Protein AF-A0AAV0I0V0-F1 (afdb_monomer)

pLDDT: mean 84.17, std 15.05, range [36.53, 97.75]

Structure (mmCIF, N/CA/C/O backbone):
data_AF-A0AAV0I0V0-F1
#
_entry.id   AF-A0AAV0I0V0-F1
#
loop_
_atom_site.group_PDB
_atom_site.id
_atom_site.type_symbol
_atom_site.label_atom_id
_atom_site.label_alt_id
_atom_site.label_comp_id
_atom_site.label_asym_id
_atom_site.label_entity_id
_atom_site.label_seq_id
_atom_site.pdbx_PDB_ins_code
_atom_site.Cartn_x
_atom_site.Cartn_y
_atom_site.Cartn_z
_atom_site.occupancy
_atom_site.B_iso_or_equiv
_atom_site.auth_seq_id
_atom_site.auth_comp_id
_atom_site.auth_asym_id
_atom_site.auth_atom_id
_atom_site.pdbx_PDB_model_num
ATOM 1 N N . MET A 1 1 ? -7.393 -29.978 -49.281 1.00 42.38 1 MET A N 1
ATOM 2 C CA . MET A 1 1 ? -7.400 -28.633 -48.676 1.00 42.38 1 MET A CA 1
ATOM 3 C C . MET A 1 1 ? -8.239 -28.755 -47.420 1.00 42.38 1 MET A C 1
ATOM 5 O O . MET A 1 1 ? -9.446 -28.579 -47.471 1.00 42.38 1 MET A O 1
ATOM 9 N N . GLU A 1 2 ? -7.621 -29.257 -46.352 1.00 40.41 2 GLU A N 1
ATOM 10 C CA . GLU A 1 2 ? -8.279 -29.349 -45.049 1.00 40.41 2 GLU A CA 1
ATOM 11 C C . GLU A 1 2 ? -8.313 -27.957 -44.412 1.00 40.41 2 GLU A C 1
ATOM 13 O O . GLU A 1 2 ? -7.321 -27.227 -44.521 1.00 40.41 2 GLU A O 1
ATOM 18 N N . PRO A 1 3 ? -9.423 -27.557 -43.776 1.00 45.28 3 PRO A N 1
ATOM 19 C CA . PRO A 1 3 ? -9.450 -26.329 -43.007 1.00 45.28 3 PRO A CA 1
ATOM 20 C C . PRO A 1 3 ? -8.600 -26.514 -41.746 1.00 45.28 3 PRO A C 1
ATOM 22 O O . PRO A 1 3 ? -8.809 -27.439 -40.964 1.00 45.28 3 PRO A O 1
ATOM 25 N N . TYR A 1 4 ? -7.626 -25.622 -41.574 1.00 37.75 4 TYR A N 1
ATOM 26 C CA . TYR A 1 4 ? -6.848 -25.479 -40.350 1.00 37.75 4 TYR A CA 1
ATOM 27 C C . TYR A 1 4 ? -7.800 -25.173 -39.188 1.00 37.75 4 TYR A C 1
ATOM 29 O O . TYR A 1 4 ? -8.317 -24.064 -39.064 1.00 37.75 4 TYR A O 1
ATOM 37 N N . SER A 1 5 ? -8.034 -26.170 -38.342 1.00 49.62 5 SER A N 1
ATOM 38 C CA . SER A 1 5 ? -8.627 -25.988 -37.022 1.00 49.62 5 SER A CA 1
ATOM 39 C C . SER A 1 5 ? -7.587 -25.318 -36.127 1.00 49.62 5 SER A C 1
ATOM 41 O O . SER A 1 5 ? -6.638 -25.967 -35.683 1.00 49.62 5 SER A O 1
ATOM 43 N N . GLU A 1 6 ? -7.736 -24.017 -35.876 1.00 43.06 6 GLU A N 1
ATOM 44 C CA . GLU A 1 6 ? -7.008 -23.346 -34.799 1.00 43.06 6 GLU A CA 1
ATOM 45 C C . GLU A 1 6 ? -7.370 -24.013 -33.462 1.00 43.06 6 GLU A C 1
ATOM 47 O O . GLU A 1 6 ? -8.556 -24.108 -33.124 1.00 43.06 6 GLU A O 1
ATOM 52 N N . PRO A 1 7 ? -6.396 -24.493 -32.672 1.00 38.31 7 PRO A N 1
ATOM 53 C CA . PRO A 1 7 ? -6.701 -24.980 -31.344 1.00 38.31 7 PRO A CA 1
ATOM 54 C C . PRO A 1 7 ? -7.045 -23.789 -30.446 1.00 38.31 7 PRO A C 1
ATOM 56 O O . PRO A 1 7 ? -6.212 -22.927 -30.162 1.00 38.31 7 PRO A O 1
ATOM 59 N N . ALA A 1 8 ? -8.286 -23.784 -29.965 1.00 47.72 8 ALA A N 1
ATOM 60 C CA . ALA A 1 8 ? -8.739 -22.967 -28.854 1.00 47.72 8 ALA A CA 1
ATOM 61 C C . ALA A 1 8 ? -7.850 -23.215 -27.622 1.00 47.72 8 ALA A C 1
ATOM 63 O O . ALA A 1 8 ? -8.062 -24.162 -26.867 1.00 47.72 8 ALA A O 1
ATOM 64 N N . SER A 1 9 ? -6.867 -22.346 -27.382 1.00 40.41 9 SER A N 1
ATOM 65 C CA . SER A 1 9 ? -6.180 -22.263 -26.089 1.00 40.41 9 SER A CA 1
ATOM 66 C C . SER A 1 9 ? -6.987 -21.365 -25.153 1.00 40.41 9 SER A C 1
ATOM 68 O O . SER A 1 9 ? -6.575 -20.268 -24.776 1.00 40.41 9 SER A O 1
ATOM 70 N N . ALA A 1 10 ? -8.171 -21.854 -24.792 1.00 43.78 10 ALA A N 1
ATOM 71 C CA . ALA A 1 10 ? -8.947 -21.367 -23.669 1.00 43.78 10 ALA A CA 1
ATOM 72 C C . ALA A 1 10 ? -8.268 -21.811 -22.364 1.00 43.78 10 ALA A C 1
ATOM 74 O O . ALA A 1 10 ? -8.570 -22.860 -21.805 1.00 43.78 10 ALA A O 1
ATOM 75 N N . ALA A 1 11 ? -7.361 -20.985 -21.859 1.00 36.53 11 ALA A N 1
ATOM 76 C CA . ALA A 1 11 ? -7.247 -20.802 -20.423 1.00 36.53 11 ALA A CA 1
ATOM 77 C C . ALA A 1 11 ? -7.794 -19.405 -20.160 1.00 36.53 11 ALA A C 1
ATOM 79 O O . ALA A 1 11 ? -7.056 -18.423 -20.150 1.00 36.53 11 ALA A O 1
ATOM 80 N N . SER A 1 12 ? -9.117 -19.299 -20.033 1.00 39.97 12 SER A N 1
ATOM 81 C CA . SER A 1 12 ? -9.696 -18.148 -19.359 1.00 39.97 12 SER A CA 1
ATOM 82 C C . SER A 1 12 ? -9.035 -18.106 -17.986 1.00 39.97 12 SER A C 1
ATOM 84 O O . SER A 1 12 ? -9.319 -18.957 -17.140 1.00 39.97 12 SER A O 1
ATOM 86 N N . GLU A 1 13 ? -8.103 -17.179 -17.775 1.00 50.19 13 GLU A N 1
ATOM 87 C CA . GLU A 1 13 ? -7.764 -16.747 -16.430 1.00 50.19 13 GLU A CA 1
ATOM 88 C C . GLU A 1 13 ? -9.091 -16.278 -15.837 1.00 50.19 13 GLU A C 1
ATOM 90 O O . GLU A 1 13 ? -9.577 -15.192 -16.157 1.00 50.19 13 GLU A O 1
ATOM 95 N N . ILE A 1 14 ? -9.756 -17.156 -15.080 1.00 53.50 14 ILE A N 1
ATOM 96 C CA . ILE A 1 14 ? -10.948 -16.796 -14.323 1.00 53.50 14 ILE A CA 1
ATOM 97 C C . ILE A 1 14 ? -10.413 -15.907 -13.213 1.00 53.50 14 ILE A C 1
ATOM 99 O O . ILE A 1 14 ? -10.027 -16.354 -12.133 1.00 53.50 14 ILE A O 1
ATOM 103 N N . PHE A 1 15 ? -10.260 -14.636 -13.554 1.00 60.25 15 PHE A N 1
ATOM 104 C CA . PHE A 1 15 ? -10.063 -13.596 -12.582 1.00 60.25 15 PHE A CA 1
ATOM 105 C C . PHE A 1 15 ? -11.271 -13.640 -11.665 1.00 60.25 15 PHE A C 1
ATOM 107 O O . PHE A 1 15 ? -12.400 -13.719 -12.151 1.00 60.25 15 PHE A O 1
ATOM 114 N N . ALA A 1 16 ? -11.021 -13.619 -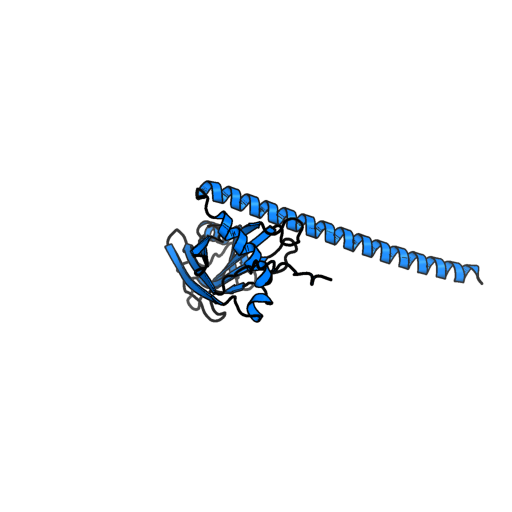10.357 1.00 71.62 16 ALA A N 1
ATOM 115 C CA . ALA A 1 16 ? -12.087 -13.439 -9.389 1.00 71.62 16 ALA A CA 1
ATOM 116 C C . ALA A 1 16 ? -12.936 -12.253 -9.868 1.00 71.62 16 ALA A C 1
ATOM 118 O O . ALA A 1 16 ? -12.362 -11.226 -10.240 1.00 71.62 16 ALA A O 1
ATOM 119 N N . GLU A 1 17 ? -14.253 -12.434 -9.979 1.00 85.62 17 GLU A N 1
ATOM 120 C CA . GLU A 1 17 ? -15.194 -11.356 -10.331 1.00 85.62 17 GLU A CA 1
ATOM 121 C C . GLU A 1 17 ? -15.471 -10.446 -9.131 1.00 85.62 17 GLU A C 1
ATOM 123 O O . GLU A 1 17 ? -15.904 -9.304 -9.291 1.00 85.62 17 GLU A O 1
ATOM 128 N N . GLU A 1 18 ? -15.118 -10.940 -7.948 1.00 91.88 18 GLU A N 1
ATOM 129 C CA . GLU A 1 18 ? -15.240 -10.272 -6.671 1.00 91.88 18 GLU A CA 1
ATOM 130 C C . GLU A 1 18 ? -14.055 -10.647 -5.772 1.00 91.88 18 GLU A C 1
ATOM 132 O O . GLU A 1 18 ? -13.580 -11.787 -5.779 1.00 91.88 18 GLU A O 1
ATOM 137 N N . LEU A 1 19 ? -13.583 -9.694 -4.976 1.00 94.44 19 LEU A N 1
ATOM 138 C CA . LEU A 1 19 ? -12.623 -9.916 -3.900 1.00 94.44 19 LEU A CA 1
ATOM 139 C C . LEU A 1 19 ? -13.170 -9.352 -2.596 1.00 94.44 19 LEU A C 1
ATOM 141 O O . LEU A 1 19 ? -13.722 -8.257 -2.578 1.00 94.44 19 LEU A O 1
ATOM 145 N N . ILE A 1 20 ? -12.927 -10.048 -1.489 1.00 96.50 20 ILE A N 1
ATOM 146 C CA . ILE A 1 20 ? -13.289 -9.565 -0.155 1.00 96.50 20 ILE A CA 1
ATOM 147 C C . ILE A 1 20 ? -12.010 -9.196 0.588 1.00 96.50 20 ILE A C 1
ATOM 149 O O . ILE A 1 20 ? -11.099 -10.016 0.717 1.00 96.50 20 ILE A O 1
ATOM 153 N N . SER A 1 21 ? -11.932 -7.969 1.091 1.00 97.25 21 SER A N 1
ATOM 154 C CA . SER A 1 21 ? -10.865 -7.527 1.990 1.00 97.25 21 SER A CA 1
ATOM 155 C C . SER A 1 21 ? -11.382 -7.508 3.419 1.00 97.25 21 SER A C 1
ATOM 157 O O . SER A 1 21 ? -12.271 -6.722 3.724 1.00 97.25 21 SER A O 1
ATOM 159 N N . ALA A 1 22 ? -10.815 -8.341 4.290 1.00 97.56 22 ALA A N 1
ATOM 160 C CA . ALA A 1 22 ? -11.079 -8.347 5.727 1.00 97.56 22 ALA A CA 1
ATOM 161 C C . ALA A 1 22 ? -9.856 -7.811 6.477 1.00 97.56 22 ALA A C 1
ATOM 163 O O . ALA A 1 22 ? -8.743 -8.328 6.311 1.00 97.56 22 ALA A O 1
ATOM 164 N N . VAL A 1 23 ? -10.054 -6.760 7.271 1.00 97.75 23 VAL A N 1
ATOM 165 C CA . VAL A 1 23 ? -8.956 -5.984 7.846 1.00 97.75 23 VAL A CA 1
ATOM 166 C C . VAL A 1 23 ? -9.187 -5.716 9.316 1.00 97.75 23 VAL A C 1
ATOM 168 O O . VAL A 1 23 ? -10.212 -5.151 9.683 1.00 97.75 23 VAL A O 1
ATOM 171 N N . ASP A 1 24 ? -8.178 -6.042 10.118 1.00 97.38 24 ASP A N 1
ATOM 172 C CA . ASP A 1 24 ? -8.126 -5.754 11.547 1.00 97.38 24 ASP A CA 1
ATOM 173 C C . ASP A 1 24 ? -6.847 -4.983 11.876 1.00 97.38 24 ASP A C 1
ATOM 175 O O . ASP A 1 24 ? -5.749 -5.357 11.444 1.00 97.38 24 ASP A O 1
ATOM 179 N N . ILE A 1 25 ? -6.978 -3.923 12.671 1.00 96.69 25 ILE A N 1
ATOM 180 C CA . ILE A 1 25 ?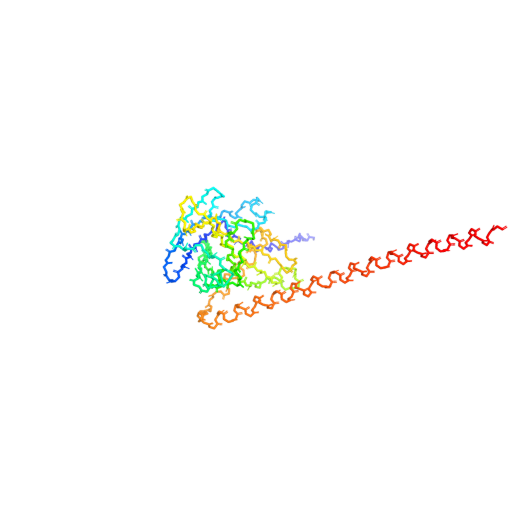 -5.867 -3.118 13.181 1.00 96.69 25 ILE A CA 1
ATOM 181 C C . ILE A 1 25 ? -5.914 -3.143 14.701 1.00 96.69 25 ILE A C 1
ATOM 183 O O . ILE A 1 25 ? -6.951 -2.874 15.311 1.00 96.69 25 ILE A O 1
ATOM 187 N N . TYR A 1 26 ? -4.765 -3.418 15.306 1.00 95.44 26 TYR A N 1
ATOM 188 C CA . TYR A 1 26 ? -4.597 -3.466 16.748 1.00 95.44 26 TYR A CA 1
ATOM 189 C C . TYR A 1 26 ? -3.534 -2.477 17.207 1.00 95.44 26 TYR A C 1
ATOM 191 O O . TYR A 1 26 ? -2.524 -2.281 16.531 1.00 95.44 26 TYR A O 1
ATOM 199 N N . HIS A 1 27 ? -3.723 -1.941 18.405 1.00 93.88 27 HIS A N 1
ATOM 200 C CA . HIS A 1 27 ? -2.742 -1.155 19.140 1.00 93.88 27 HIS A CA 1
ATOM 201 C C . HIS A 1 27 ? -2.541 -1.794 20.512 1.00 93.88 27 HIS A C 1
ATOM 203 O O . HIS A 1 27 ? -3.508 -1.991 21.244 1.00 93.88 27 HIS A O 1
ATOM 209 N N . ARG A 1 28 ? -1.303 -2.174 20.854 1.00 92.44 28 ARG A N 1
ATOM 210 C CA . ARG A 1 28 ? -0.985 -2.897 22.109 1.00 92.44 28 ARG A CA 1
ATOM 211 C C . ARG A 1 28 ? -1.824 -4.170 22.319 1.00 92.44 28 ARG A C 1
ATOM 213 O O . ARG A 1 28 ? -2.095 -4.572 23.443 1.00 92.44 28 ARG A O 1
ATOM 220 N N . GLY A 1 29 ? -2.235 -4.812 21.224 1.00 91.38 29 GLY A N 1
ATOM 221 C CA . GLY A 1 29 ? -3.090 -6.003 21.242 1.00 91.38 29 GLY A CA 1
ATOM 222 C C . GLY A 1 29 ? -4.592 -5.728 21.377 1.00 91.38 29 GLY A C 1
ATOM 223 O O . GLY A 1 29 ? -5.374 -6.664 21.245 1.00 91.38 29 GLY A O 1
ATOM 224 N N . GLU A 1 30 ? -5.015 -4.476 21.565 1.00 93.62 30 GLU A N 1
ATOM 225 C CA . GLU A 1 30 ? -6.428 -4.084 21.559 1.00 93.62 30 GLU A CA 1
ATOM 226 C C . GLU A 1 30 ? -6.882 -3.716 20.144 1.00 93.62 30 GLU A C 1
ATOM 228 O O . GLU A 1 30 ? -6.173 -3.012 19.424 1.00 93.62 30 GLU A O 1
ATOM 233 N N . LEU A 1 31 ? -8.060 -4.194 19.732 1.00 94.38 31 LEU A N 1
ATOM 234 C CA . LEU A 1 31 ? -8.633 -3.905 18.416 1.00 94.38 31 LEU A CA 1
ATOM 235 C C . LEU A 1 31 ? -9.087 -2.439 18.354 1.00 94.38 31 LEU A C 1
ATOM 237 O O . LEU A 1 31 ? -9.936 -2.026 19.141 1.00 94.38 31 LEU A O 1
ATOM 241 N N . ILE A 1 32 ? -8.547 -1.673 17.405 1.00 93.81 32 ILE A N 1
ATOM 242 C CA . ILE A 1 32 ? -8.886 -0.250 17.208 1.00 93.81 32 ILE A CA 1
ATOM 243 C C . ILE A 1 32 ? -9.684 0.006 15.926 1.00 93.81 32 ILE A C 1
ATOM 245 O O . ILE A 1 32 ? -10.329 1.042 15.804 1.00 93.81 32 ILE A O 1
ATOM 249 N N . PHE A 1 33 ? -9.625 -0.913 14.962 1.00 95.19 33 PHE A N 1
ATOM 250 C CA . PHE A 1 33 ? -10.336 -0.811 13.692 1.00 95.19 33 PHE A CA 1
ATOM 251 C C . PHE A 1 33 ? -10.559 -2.211 13.125 1.00 95.19 33 PHE A C 1
ATOM 253 O O . PHE A 1 33 ? -9.629 -3.017 13.105 1.00 95.19 33 PHE A O 1
ATOM 260 N N . SER A 1 34 ? -11.770 -2.486 12.646 1.00 95.81 34 SER A N 1
ATOM 261 C CA . SER A 1 34 ? -12.098 -3.712 11.921 1.00 95.81 34 SER A CA 1
ATOM 262 C C . SER A 1 34 ? -13.125 -3.404 10.841 1.00 95.81 34 SER A C 1
ATOM 264 O O . SER A 1 34 ? -14.129 -2.740 11.116 1.00 95.81 34 SER A O 1
ATOM 266 N N . ARG A 1 35 ? -12.872 -3.845 9.607 1.00 96.56 35 ARG A N 1
ATOM 267 C CA . ARG A 1 35 ? -13.818 -3.695 8.495 1.00 96.56 35 ARG A CA 1
ATOM 268 C C . ARG A 1 35 ? -13.635 -4.812 7.476 1.00 96.56 35 ARG A C 1
ATOM 270 O O . ARG A 1 35 ? -12.519 -5.269 7.232 1.00 96.56 35 ARG A O 1
ATOM 277 N N . ALA A 1 36 ? -14.739 -5.203 6.852 1.00 96.56 36 ALA A N 1
ATOM 278 C CA . ALA A 1 36 ? -14.741 -6.028 5.656 1.00 96.56 36 ALA A CA 1
ATOM 279 C C . ALA A 1 36 ? -15.384 -5.247 4.506 1.00 96.56 36 ALA A C 1
ATOM 281 O O . ALA A 1 36 ? -16.400 -4.582 4.716 1.00 96.56 36 ALA A O 1
ATOM 282 N N . VAL A 1 37 ? -14.781 -5.301 3.319 1.00 96.88 37 VAL A N 1
ATOM 283 C CA . VAL A 1 37 ? -15.324 -4.683 2.102 1.00 96.88 37 VAL A CA 1
ATOM 284 C C . VAL A 1 37 ? -15.261 -5.662 0.940 1.00 96.88 37 VAL A C 1
ATOM 286 O O . VAL A 1 37 ? -14.276 -6.387 0.777 1.00 96.88 37 VAL A O 1
ATOM 289 N N . GLU A 1 38 ? -16.310 -5.661 0.131 1.00 96.12 38 GLU A N 1
ATOM 290 C CA . GLU A 1 38 ? -16.381 -6.378 -1.138 1.00 96.12 38 GLU A CA 1
ATOM 291 C C . GLU A 1 38 ? -15.909 -5.441 -2.255 1.00 96.12 38 GLU A C 1
ATOM 293 O O . GLU A 1 38 ? -16.171 -4.238 -2.244 1.00 96.12 38 GLU A O 1
ATOM 298 N N . THR A 1 39 ? -15.143 -5.969 -3.200 1.00 94.69 39 THR A N 1
ATOM 299 C CA . THR A 1 39 ? -14.601 -5.226 -4.338 1.00 94.69 39 THR A CA 1
ATOM 300 C C . THR A 1 39 ? -14.957 -5.967 -5.612 1.00 94.69 39 THR A C 1
ATOM 302 O O . THR A 1 39 ? -14.475 -7.075 -5.840 1.00 94.69 39 THR A O 1
ATOM 305 N N . GLU A 1 40 ? -15.775 -5.343 -6.455 1.00 93.12 40 GLU A N 1
ATOM 306 C CA . GLU A 1 40 ? -16.119 -5.873 -7.770 1.00 93.12 40 GLU A CA 1
ATOM 307 C C . GLU A 1 40 ? -14.947 -5.683 -8.743 1.00 93.12 40 GLU A C 1
ATOM 309 O O . GLU A 1 40 ? -14.482 -4.570 -9.002 1.00 93.12 40 GLU A O 1
ATOM 314 N N . THR A 1 41 ? -14.471 -6.783 -9.314 1.00 92.00 41 THR A N 1
ATOM 315 C CA . THR A 1 41 ? -13.257 -6.834 -10.144 1.00 92.00 41 THR A CA 1
ATOM 316 C C . THR A 1 41 ? -13.546 -7.196 -11.604 1.00 92.00 41 THR A C 1
ATOM 318 O O . THR A 1 41 ? -12.652 -7.161 -12.463 1.00 92.00 41 THR A O 1
ATOM 321 N N . GLY A 1 42 ? -14.808 -7.520 -11.910 1.00 87.62 42 GLY A N 1
ATOM 322 C CA . GLY A 1 42 ? -15.300 -7.791 -13.261 1.00 87.62 42 GLY A CA 1
ATOM 323 C C . GLY A 1 42 ? -15.395 -6.550 -14.155 1.00 87.62 42 GLY A C 1
ATOM 324 O O . GLY A 1 42 ? -15.297 -6.668 -15.379 1.00 87.62 42 GLY A O 1
ATOM 325 N N . THR A 1 43 ? -15.527 -5.355 -13.571 1.00 88.75 43 THR A N 1
ATOM 326 C CA . THR A 1 43 ? -15.771 -4.124 -14.337 1.00 88.75 43 THR A CA 1
ATOM 327 C C . THR A 1 43 ? -14.553 -3.683 -15.155 1.00 88.75 43 THR A C 1
ATOM 329 O O . THR A 1 43 ? -13.396 -3.788 -14.736 1.00 88.75 43 THR A O 1
ATOM 332 N N . GLY A 1 44 ? -14.808 -3.123 -16.343 1.00 89.06 44 GLY A N 1
ATOM 333 C CA . GLY A 1 44 ? -13.756 -2.517 -17.167 1.00 89.06 44 GLY A CA 1
ATOM 334 C C . GLY A 1 44 ? -13.059 -1.347 -16.464 1.00 89.06 44 GLY A C 1
ATOM 335 O O . GLY A 1 44 ? -11.854 -1.172 -16.627 1.00 89.06 44 GLY A O 1
ATOM 336 N N . TRP A 1 45 ? -13.795 -0.598 -15.633 1.00 89.31 45 TRP A N 1
ATOM 337 C CA . TRP A 1 45 ? -13.243 0.487 -14.822 1.00 89.31 45 TRP A CA 1
ATOM 338 C C . TRP A 1 45 ? -12.173 -0.028 -13.862 1.00 89.31 45 TRP A C 1
ATOM 340 O O . TRP A 1 45 ? -11.034 0.420 -13.954 1.00 89.31 45 TRP A O 1
ATOM 350 N N . PHE A 1 46 ? -12.498 -1.034 -13.039 1.00 92.69 46 PHE A N 1
ATOM 351 C CA . PHE A 1 46 ? -11.542 -1.641 -12.111 1.00 92.69 46 PHE A CA 1
ATOM 352 C C . PHE A 1 46 ? -10.296 -2.150 -12.842 1.00 92.69 46 PHE A C 1
ATOM 354 O O . PHE A 1 46 ? -9.163 -1.885 -12.442 1.00 92.69 46 PHE A O 1
ATOM 361 N N . ARG A 1 47 ? -10.501 -2.865 -13.955 1.00 91.69 47 ARG A N 1
ATOM 362 C CA . ARG A 1 47 ? -9.414 -3.492 -14.717 1.00 91.69 47 ARG A CA 1
ATOM 363 C C . ARG A 1 47 ? -8.435 -2.485 -15.315 1.00 91.69 47 ARG A C 1
ATOM 365 O O . ARG A 1 47 ? -7.262 -2.830 -15.448 1.00 91.69 47 ARG A O 1
ATOM 372 N N . CYS A 1 48 ? -8.897 -1.282 -15.650 1.00 92.56 48 CYS A N 1
ATOM 373 C CA . CYS A 1 48 ? -8.084 -0.220 -16.244 1.00 92.56 48 CYS A CA 1
ATOM 374 C C . CYS A 1 48 ? -7.589 0.819 -15.222 1.00 92.56 48 CYS A C 1
ATOM 376 O O . CYS A 1 48 ? -6.593 1.490 -15.483 1.00 92.56 48 CYS A O 1
ATOM 378 N N . SER A 1 49 ? -8.253 0.966 -14.072 1.00 93.75 49 SER A N 1
ATOM 379 C CA . SER A 1 49 ? -7.848 1.885 -13.005 1.00 93.75 49 SER A CA 1
ATOM 380 C C . SER A 1 49 ? -6.701 1.318 -12.163 1.00 93.75 49 SER A C 1
ATOM 382 O O . SER A 1 49 ? -6.580 0.094 -12.058 1.00 93.75 49 SER A O 1
ATOM 384 N N . PRO A 1 50 ? -5.891 2.169 -11.506 1.00 95.38 50 PRO A N 1
ATOM 385 C CA . PRO A 1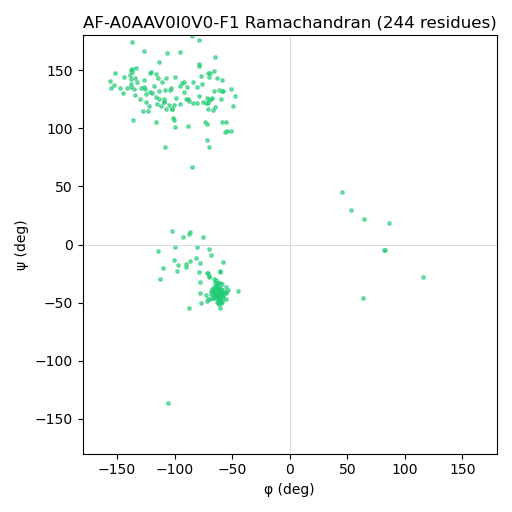 50 ? -4.968 1.727 -10.467 1.00 95.38 50 PRO A CA 1
ATOM 386 C C . PRO A 1 50 ? -5.677 0.875 -9.409 1.00 95.38 50 PRO A C 1
ATOM 388 O O . PRO A 1 50 ? -6.743 1.245 -8.922 1.00 95.38 50 PRO A O 1
ATOM 391 N N . PHE A 1 51 ? -5.081 -0.257 -9.044 1.00 95.31 51 PHE A N 1
ATOM 392 C CA . PHE A 1 51 ? -5.593 -1.117 -7.990 1.00 95.31 51 PHE A CA 1
ATOM 393 C C . PHE A 1 51 ? -5.498 -0.397 -6.649 1.00 95.31 51 PHE A C 1
ATOM 395 O O . PHE A 1 51 ? -4.402 -0.106 -6.154 1.00 95.31 51 PHE A O 1
ATOM 402 N N . ARG A 1 52 ? -6.664 -0.136 -6.064 1.00 95.25 52 ARG A N 1
ATOM 403 C CA . ARG A 1 52 ? -6.802 0.503 -4.766 1.00 95.25 52 ARG A CA 1
ATOM 404 C C . ARG A 1 52 ? -8.035 -0.038 -4.055 1.00 95.25 52 ARG A C 1
ATOM 406 O O . ARG A 1 52 ? -9.095 -0.147 -4.665 1.00 95.25 52 ARG A O 1
ATOM 413 N N . VAL A 1 53 ? -7.880 -0.367 -2.777 1.00 96.25 53 VAL A N 1
ATOM 414 C CA . VAL A 1 53 ? -8.989 -0.720 -1.884 1.00 96.25 53 VAL A CA 1
ATOM 415 C C . VAL A 1 53 ? -8.938 0.224 -0.694 1.00 96.25 53 VAL A C 1
ATOM 417 O O . VAL A 1 53 ? -7.973 0.187 0.068 1.00 96.25 53 VAL A O 1
ATOM 420 N N . ASP A 1 54 ? -9.958 1.063 -0.547 1.00 95.62 54 ASP A N 1
ATOM 421 C CA . ASP A 1 54 ? -10.125 1.976 0.583 1.00 95.62 54 ASP A CA 1
ATOM 422 C C . ASP A 1 54 ? -11.193 1.421 1.534 1.00 95.62 54 ASP A C 1
ATOM 424 O O . ASP A 1 54 ? -12.261 0.991 1.103 1.00 95.62 54 ASP A O 1
ATOM 428 N N . LEU A 1 55 ? -10.907 1.416 2.838 1.00 95.75 55 LEU A N 1
ATOM 429 C CA . LEU A 1 55 ? -11.854 0.958 3.864 1.00 95.75 55 LEU A CA 1
ATOM 430 C C . LEU A 1 55 ? -12.583 2.104 4.560 1.00 95.75 55 LEU A C 1
ATOM 432 O O . LEU A 1 55 ? -13.368 1.854 5.468 1.00 95.75 55 LEU A O 1
ATOM 436 N N . LEU A 1 56 ? -12.281 3.351 4.226 1.00 92.88 56 LEU A N 1
ATOM 437 C CA . LEU A 1 56 ? -12.920 4.533 4.790 1.00 92.88 56 LEU A CA 1
ATOM 438 C C . LEU A 1 56 ? -13.169 5.521 3.664 1.00 92.88 56 LEU A C 1
ATOM 440 O O . LEU A 1 56 ? -12.279 5.766 2.849 1.00 92.88 56 LEU A O 1
ATOM 444 N N . ASP A 1 57 ? -14.366 6.101 3.646 1.00 89.81 57 ASP A N 1
ATOM 445 C CA . ASP A 1 57 ? -14.619 7.271 2.825 1.00 89.81 57 ASP A CA 1
ATOM 446 C C . ASP A 1 57 ? -13.785 8.451 3.348 1.00 89.81 57 ASP A C 1
ATOM 448 O O . ASP A 1 57 ? -13.582 8.565 4.556 1.00 89.81 57 ASP A O 1
ATOM 452 N N . PRO A 1 58 ? -13.354 9.398 2.495 1.00 83.62 58 PRO A N 1
ATOM 453 C CA . PRO A 1 58 ? -12.527 10.533 2.925 1.00 83.62 58 PRO A CA 1
ATOM 454 C C . PRO A 1 58 ? -13.140 11.419 4.024 1.00 83.62 58 PRO A C 1
ATOM 456 O O . PRO A 1 58 ? -12.450 12.258 4.602 1.00 83.62 58 PRO A O 1
ATOM 459 N N . LYS A 1 59 ? -14.449 11.290 4.267 1.00 85.38 59 LYS A N 1
ATOM 460 C CA . LYS A 1 59 ? -15.196 12.017 5.303 1.00 85.38 59 LYS A CA 1
ATOM 461 C C . LYS A 1 59 ? -15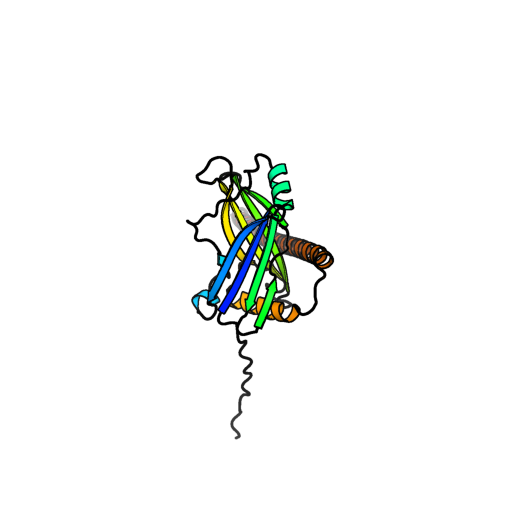.365 11.209 6.589 1.00 85.38 59 LYS A C 1
ATOM 463 O O . LYS A 1 59 ? -15.671 11.797 7.625 1.00 85.38 59 LYS A O 1
ATOM 468 N N . ASP A 1 60 ? -15.180 9.897 6.518 1.00 88.56 60 ASP A N 1
ATOM 469 C CA . ASP A 1 60 ? -15.364 8.998 7.642 1.00 88.56 60 ASP A CA 1
ATOM 470 C C . ASP A 1 60 ? -14.101 8.973 8.494 1.00 88.56 60 ASP A C 1
ATOM 472 O O . ASP A 1 60 ? -12.974 8.944 8.000 1.00 88.56 60 ASP A O 1
ATOM 476 N N . THR A 1 61 ? -14.287 8.958 9.809 1.00 89.69 61 THR A N 1
ATOM 477 C CA . THR A 1 61 ? -13.187 8.775 10.752 1.00 89.69 61 THR A CA 1
ATOM 478 C C . THR A 1 61 ? -13.633 7.854 11.877 1.00 89.69 61 THR A C 1
ATOM 480 O O . THR A 1 61 ? -14.797 7.876 12.278 1.00 89.69 61 THR A O 1
ATOM 483 N N . CYS A 1 62 ? -12.716 7.039 12.393 1.00 88.19 62 CYS A N 1
ATOM 484 C CA . CYS A 1 62 ? -12.987 6.152 13.520 1.00 88.19 62 CYS A CA 1
ATOM 485 C C . CYS A 1 62 ? -12.195 6.618 14.748 1.00 88.19 62 CYS A C 1
ATOM 487 O O . CYS A 1 62 ? -10.963 6.647 14.673 1.00 88.19 62 CYS A O 1
ATOM 489 N N . PRO A 1 63 ? -12.850 6.977 15.867 1.00 88.06 63 PRO A N 1
ATOM 490 C CA . PRO A 1 63 ? -12.151 7.383 17.081 1.00 88.06 63 PRO A CA 1
ATOM 491 C C . PRO A 1 63 ? -11.308 6.234 17.635 1.00 88.06 63 PRO A C 1
ATOM 493 O O . PRO A 1 63 ? -11.719 5.074 17.610 1.00 88.06 63 PRO A O 1
ATOM 496 N N . THR A 1 64 ? -10.133 6.555 18.173 1.00 86.25 64 THR A N 1
ATOM 497 C CA . THR A 1 64 ? -9.275 5.593 18.875 1.00 86.25 64 THR A CA 1
ATOM 498 C C . THR A 1 64 ? -8.915 6.117 20.258 1.00 86.25 64 THR A C 1
ATOM 500 O O . THR A 1 64 ? -9.075 7.297 20.545 1.00 86.25 64 THR A O 1
ATOM 503 N N . ARG A 1 65 ? -8.380 5.249 21.119 1.00 83.88 65 ARG A N 1
ATOM 504 C CA . ARG A 1 65 ? -7.816 5.642 22.423 1.00 83.88 65 ARG A CA 1
ATOM 505 C C . ARG A 1 65 ? -6.339 6.035 22.339 1.00 83.88 65 ARG A C 1
ATOM 507 O O . ARG A 1 65 ? -5.679 6.167 23.365 1.00 83.88 65 ARG A O 1
ATOM 514 N N . ILE A 1 66 ? -5.797 6.151 21.128 1.00 85.06 66 ILE A N 1
ATOM 515 C CA . ILE A 1 66 ? -4.370 6.368 20.920 1.00 85.06 66 ILE A CA 1
ATOM 516 C C . ILE A 1 66 ? -4.070 7.856 21.119 1.00 85.06 66 ILE A C 1
ATOM 518 O O . ILE A 1 66 ? -4.636 8.684 20.396 1.00 85.06 66 ILE A O 1
ATOM 522 N N . PRO A 1 67 ? -3.180 8.215 22.059 1.00 82.69 67 PRO A N 1
ATOM 523 C CA . PRO A 1 67 ? -2.785 9.598 22.252 1.00 82.69 67 PRO A CA 1
ATOM 524 C C . PRO A 1 67 ? -1.954 10.081 21.066 1.00 82.69 67 PRO A C 1
ATOM 526 O O . PRO A 1 67 ? -1.200 9.322 20.450 1.00 82.69 67 PRO A O 1
ATOM 529 N N . ARG A 1 68 ? -2.069 11.368 20.747 1.00 82.44 68 ARG A N 1
ATOM 530 C CA . ARG A 1 68 ? -1.263 11.964 19.683 1.00 82.44 68 ARG A CA 1
ATOM 531 C C . ARG A 1 68 ? 0.219 12.000 20.092 1.00 82.44 68 ARG A C 1
ATOM 533 O O . ARG A 1 68 ? 0.533 12.585 21.124 1.00 82.44 68 ARG A O 1
ATOM 540 N N . PRO A 1 69 ? 1.148 11.454 19.286 1.00 82.69 69 PRO A N 1
ATOM 541 C CA . PRO A 1 69 ? 2.564 11.526 19.612 1.00 82.69 69 PRO A CA 1
ATOM 542 C C . PRO A 1 69 ? 3.092 12.953 19.421 1.00 82.69 69 PRO A C 1
ATOM 544 O O . PRO A 1 69 ? 2.967 13.556 18.346 1.00 82.69 69 PRO A O 1
ATOM 547 N N . GLU A 1 70 ? 3.712 13.490 20.467 1.00 78.94 70 GLU A N 1
ATOM 548 C CA . GLU A 1 70 ? 4.312 14.828 20.455 1.00 78.94 70 GLU A CA 1
ATOM 549 C C . GLU A 1 70 ? 5.663 14.824 19.731 1.00 78.94 70 GLU A C 1
ATOM 551 O O . GLU A 1 70 ? 5.920 15.685 18.887 1.00 78.94 70 GLU A O 1
ATOM 556 N N . THR A 1 71 ? 6.474 13.791 19.972 1.00 82.06 71 THR A N 1
ATOM 557 C CA . THR A 1 71 ? 7.839 13.639 19.455 1.00 82.06 71 THR A CA 1
ATOM 558 C C . THR A 1 71 ? 7.939 12.590 18.342 1.00 82.06 71 THR A C 1
ATOM 560 O O . THR A 1 71 ? 7.059 11.742 18.161 1.00 82.06 71 THR A O 1
ATOM 563 N N . GLU A 1 72 ? 9.050 12.601 17.600 1.00 80.19 72 GLU A N 1
ATOM 564 C CA . GLU A 1 72 ? 9.366 11.538 16.633 1.00 80.19 72 GLU A CA 1
ATOM 565 C C . GLU A 1 72 ? 9.580 10.175 17.309 1.00 80.19 72 GLU A C 1
ATOM 567 O O . GLU A 1 72 ? 9.164 9.152 16.765 1.00 80.19 72 GLU A O 1
ATOM 572 N N . SER A 1 73 ? 10.167 10.147 18.513 1.00 83.38 73 SER A N 1
ATOM 573 C CA . SER A 1 73 ? 10.328 8.911 19.289 1.00 83.38 73 SER A CA 1
ATOM 574 C C . SER A 1 73 ? 8.976 8.287 19.639 1.00 83.38 73 SER A C 1
ATOM 576 O O . SER A 1 73 ? 8.791 7.094 19.413 1.00 83.38 73 SER A O 1
ATOM 578 N N . GLY A 1 74 ? 7.999 9.102 20.055 1.00 84.50 74 GLY A N 1
ATOM 579 C CA . GLY A 1 74 ? 6.634 8.642 20.311 1.00 84.50 74 GLY A CA 1
ATOM 580 C C . GLY A 1 74 ? 5.939 8.110 19.054 1.00 84.50 74 GLY A C 1
ATOM 581 O O . GLY A 1 74 ? 5.178 7.150 19.126 1.00 84.50 74 GLY A O 1
ATOM 582 N N . CYS A 1 75 ? 6.239 8.666 17.873 1.00 84.31 75 CYS A N 1
ATOM 583 C CA . CYS A 1 75 ? 5.740 8.114 16.607 1.00 84.31 75 CYS A CA 1
ATOM 584 C C . CYS A 1 75 ? 6.330 6.729 16.315 1.00 84.31 75 CYS A C 1
ATOM 586 O O . CYS A 1 75 ? 5.637 5.865 15.775 1.00 84.31 75 CYS A O 1
ATOM 588 N N . ARG A 1 76 ? 7.605 6.511 16.660 1.00 84.69 76 ARG A N 1
ATOM 589 C CA . ARG A 1 76 ? 8.258 5.211 16.480 1.00 84.69 76 ARG A CA 1
ATOM 590 C C . ARG A 1 76 ? 7.683 4.164 17.428 1.00 84.69 76 ARG A C 1
ATOM 592 O O . ARG A 1 76 ? 7.329 3.087 16.963 1.00 84.69 76 ARG A O 1
ATOM 599 N N . GLU A 1 77 ? 7.534 4.503 18.706 1.00 87.50 77 GLU A N 1
ATOM 600 C CA . GLU A 1 77 ? 6.919 3.635 19.721 1.00 87.50 77 GLU A CA 1
ATOM 601 C C . GLU A 1 77 ? 5.492 3.243 19.328 1.00 87.50 77 GLU A C 1
ATOM 603 O O . GLU A 1 77 ? 5.162 2.059 19.294 1.00 87.50 77 GLU A O 1
ATOM 608 N N . LEU A 1 78 ? 4.683 4.214 18.894 1.00 87.81 78 LEU A N 1
ATOM 609 C CA . LEU A 1 78 ? 3.350 3.951 18.357 1.00 87.81 78 LEU A CA 1
ATOM 610 C C . LEU A 1 78 ? 3.386 2.944 17.196 1.00 87.81 78 LEU A C 1
ATOM 612 O O . LEU A 1 78 ? 2.561 2.037 17.112 1.00 87.81 78 LEU A O 1
ATOM 616 N N . GLY A 1 79 ? 4.362 3.076 16.298 1.00 86.44 79 GLY A N 1
ATOM 617 C CA . GLY A 1 79 ? 4.576 2.124 15.213 1.00 86.44 79 GLY A CA 1
ATOM 618 C C . GLY A 1 79 ? 4.937 0.715 15.676 1.00 86.44 79 GLY A C 1
ATOM 619 O O . GLY A 1 79 ? 4.512 -0.262 15.060 1.00 86.44 79 GLY A O 1
ATOM 620 N N . GLU A 1 80 ? 5.706 0.590 16.753 1.00 87.94 80 GLU A N 1
ATOM 621 C CA . GLU A 1 80 ? 6.099 -0.701 17.326 1.00 87.94 80 GLU A CA 1
ATOM 622 C C . GLU A 1 80 ? 4.911 -1.429 17.983 1.00 87.94 80 GLU A C 1
ATOM 624 O O . GLU A 1 80 ? 4.881 -2.666 17.998 1.00 87.94 80 GLU A O 1
ATOM 629 N N . GLU A 1 81 ? 3.923 -0.667 18.456 1.00 92.75 81 GLU A N 1
ATOM 630 C CA . GLU A 1 81 ? 2.710 -1.141 19.130 1.00 92.75 81 GLU A CA 1
ATOM 631 C C . GLU A 1 81 ? 1.533 -1.417 18.182 1.00 92.75 81 GLU A C 1
ATOM 633 O O . GLU A 1 81 ? 0.584 -2.112 18.564 1.00 92.75 81 GLU A O 1
ATOM 638 N N . LEU A 1 82 ? 1.592 -0.901 16.950 1.00 94.12 82 LEU A N 1
ATOM 639 C CA . LEU A 1 82 ? 0.598 -1.157 15.914 1.00 94.12 82 LEU A CA 1
ATOM 640 C C . LEU A 1 82 ? 0.830 -2.509 15.238 1.00 94.12 82 LEU A C 1
ATOM 642 O O . LEU A 1 82 ? 1.936 -2.860 14.818 1.00 94.12 82 LEU A O 1
ATOM 646 N N . THR A 1 83 ? -0.255 -3.254 15.052 1.00 95.56 83 THR A N 1
ATOM 647 C CA . THR A 1 83 ? -0.265 -4.431 14.184 1.00 95.56 83 THR A CA 1
ATOM 648 C C . THR A 1 83 ? -1.485 -4.429 13.281 1.00 95.56 83 THR A C 1
ATOM 650 O O . THR A 1 83 ? -2.522 -3.869 13.624 1.00 95.56 83 THR A O 1
ATOM 653 N N . LEU A 1 84 ? -1.353 -5.044 12.110 1.00 95.62 84 LEU A N 1
ATOM 654 C CA . LEU A 1 84 ? -2.406 -5.093 11.106 1.00 95.62 84 LEU A CA 1
ATOM 655 C C . LEU A 1 84 ? -2.478 -6.489 10.493 1.00 95.62 84 LEU A C 1
ATOM 657 O O . LEU A 1 84 ? -1.448 -7.129 10.276 1.00 95.62 84 LEU A O 1
ATOM 661 N N . SER A 1 85 ? -3.691 -6.951 10.212 1.00 94.94 85 SER A N 1
ATOM 662 C CA . SER A 1 85 ? -3.959 -8.116 9.377 1.00 94.94 85 SER A CA 1
ATOM 663 C C . SER A 1 85 ? -4.851 -7.684 8.224 1.00 94.94 85 SER A C 1
ATOM 665 O O . SER A 1 85 ? -5.958 -7.223 8.466 1.00 94.94 85 SER A O 1
ATOM 667 N N . TRP A 1 86 ? -4.380 -7.832 6.985 1.00 96.81 86 TRP A N 1
ATOM 668 C CA . TRP A 1 86 ? -5.196 -7.630 5.786 1.00 96.81 86 TRP A CA 1
ATOM 669 C C . TRP A 1 86 ? -5.307 -8.954 5.057 1.00 96.81 86 TRP A C 1
ATOM 671 O O . TRP A 1 86 ? -4.346 -9.402 4.430 1.00 96.81 86 TRP A O 1
ATOM 681 N N . VAL A 1 87 ? -6.463 -9.596 5.149 1.00 95.50 87 VAL A N 1
ATOM 682 C CA . VAL A 1 87 ? -6.733 -10.852 4.457 1.00 95.50 87 VAL A CA 1
ATOM 683 C C . VAL A 1 87 ? -7.582 -10.548 3.239 1.00 95.50 87 VAL A C 1
ATOM 685 O O . VAL A 1 87 ? -8.707 -10.073 3.353 1.00 95.50 87 VAL A O 1
ATOM 688 N N . LEU A 1 88 ? -7.022 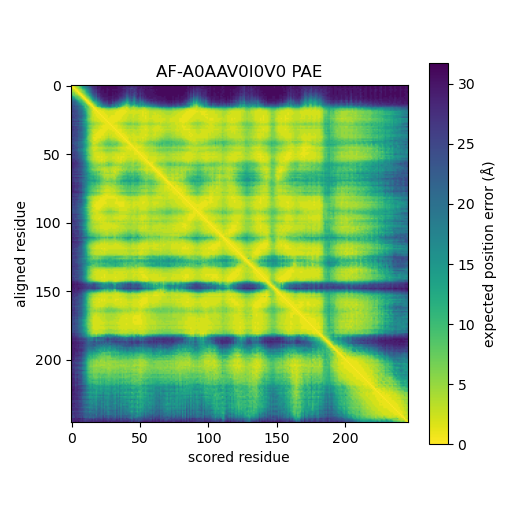-10.830 2.070 1.00 95.50 88 LEU A N 1
ATOM 689 C CA . LEU A 1 88 ? -7.755 -10.801 0.820 1.00 95.50 88 LEU A CA 1
ATOM 690 C C . LEU A 1 88 ? -8.301 -12.202 0.545 1.00 95.50 88 LEU A C 1
ATOM 692 O O . LEU A 1 88 ? -7.555 -13.182 0.623 1.00 95.50 88 LEU A O 1
ATOM 696 N N . VAL A 1 89 ? -9.583 -12.297 0.220 1.00 94.44 89 VAL A N 1
ATOM 697 C CA . VAL A 1 89 ? -10.295 -13.545 -0.050 1.00 94.44 89 VAL A CA 1
ATOM 698 C C . VAL A 1 89 ? -10.830 -13.510 -1.474 1.00 94.44 89 VAL A C 1
ATOM 700 O O . VAL A 1 89 ? -11.470 -12.547 -1.886 1.00 94.44 89 VAL A O 1
ATOM 703 N N . ASP A 1 90 ? -10.563 -14.580 -2.211 1.00 93.12 90 ASP A N 1
ATOM 704 C CA . ASP A 1 90 ? -11.195 -14.893 -3.487 1.00 93.12 90 ASP A CA 1
ATOM 705 C C . ASP A 1 90 ? -12.292 -15.937 -3.205 1.00 93.12 90 ASP A C 1
ATOM 707 O O . ASP A 1 90 ? -11.970 -17.116 -2.980 1.00 93.12 90 ASP A O 1
ATOM 711 N N . PRO A 1 91 ? -13.571 -15.515 -3.133 1.00 91.38 91 PRO A N 1
ATOM 712 C CA . PRO A 1 91 ? -14.675 -16.398 -2.773 1.00 91.38 91 PRO A CA 1
ATOM 713 C C . PRO A 1 91 ? -14.909 -17.479 -3.835 1.00 91.38 91 PRO A C 1
ATOM 715 O O . PRO A 1 91 ? -15.118 -18.644 -3.484 1.00 91.38 91 PRO A O 1
ATOM 718 N N . ALA A 1 92 ? -14.789 -17.133 -5.121 1.00 88.94 92 ALA A N 1
ATOM 719 C CA . ALA A 1 92 ? -14.949 -18.070 -6.231 1.00 88.94 92 ALA A CA 1
ATOM 720 C C . ALA A 1 92 ? -13.862 -19.156 -6.207 1.00 88.94 92 ALA A C 1
ATOM 722 O O . ALA A 1 92 ? -14.149 -20.350 -6.326 1.00 88.94 92 ALA A O 1
ATOM 723 N N . GLY A 1 93 ? -12.613 -18.749 -5.973 1.00 86.12 93 GLY A N 1
ATOM 724 C CA . GLY A 1 93 ? -11.460 -19.638 -5.853 1.00 86.12 93 GLY A CA 1
ATOM 725 C C . GLY A 1 93 ? -11.300 -20.318 -4.487 1.00 86.12 93 GLY A C 1
ATOM 726 O O . GLY A 1 93 ? -10.356 -21.094 -4.323 1.00 86.12 93 GLY A O 1
ATOM 727 N N . ARG A 1 94 ? -12.171 -20.023 -3.506 1.00 88.88 94 ARG A N 1
ATOM 728 C CA . ARG A 1 94 ? -12.122 -20.506 -2.107 1.00 88.88 94 ARG A CA 1
ATOM 729 C C . ARG A 1 94 ? -10.729 -20.422 -1.483 1.00 88.88 94 ARG A C 1
ATOM 731 O O . ARG A 1 94 ? -10.237 -21.368 -0.863 1.00 88.88 94 ARG A O 1
ATOM 738 N N . ARG A 1 95 ? -10.063 -19.290 -1.682 1.00 89.62 95 ARG A N 1
ATOM 739 C CA . ARG A 1 95 ? -8.663 -19.090 -1.300 1.00 89.62 95 ARG A CA 1
ATOM 740 C C . ARG A 1 95 ? -8.477 -17.717 -0.677 1.00 89.62 95 ARG A C 1
ATOM 742 O O . ARG A 1 95 ? -9.194 -16.778 -0.996 1.00 89.62 95 ARG A O 1
ATOM 749 N N . ALA A 1 96 ? -7.514 -17.619 0.229 1.00 91.06 96 ALA A N 1
ATOM 750 C CA . ALA A 1 96 ? -7.225 -16.399 0.964 1.00 91.06 96 ALA A CA 1
ATOM 751 C C . ALA A 1 96 ? -5.714 -16.173 1.042 1.00 91.06 96 ALA A C 1
ATOM 753 O O . ALA A 1 96 ? -4.934 -17.129 1.079 1.00 91.06 96 ALA A O 1
ATOM 754 N N . VAL A 1 97 ? -5.301 -14.911 1.076 1.00 90.56 97 VAL A N 1
ATOM 755 C CA . VAL A 1 97 ? -3.904 -14.512 1.248 1.00 90.56 97 VAL A CA 1
ATOM 756 C C . VAL A 1 97 ? -3.829 -13.329 2.202 1.00 90.56 97 VAL A C 1
ATOM 758 O O . VAL A 1 97 ? -4.638 -12.408 2.133 1.00 90.56 97 VAL A O 1
ATOM 761 N N . ASN A 1 98 ? -2.855 -13.351 3.109 1.00 91.75 98 ASN A N 1
ATOM 762 C CA . ASN A 1 98 ? -2.571 -12.200 3.954 1.00 91.75 98 ASN A CA 1
ATOM 763 C C . ASN A 1 98 ? -1.580 -11.276 3.230 1.00 91.75 98 ASN A C 1
ATOM 765 O O . ASN A 1 98 ? -0.494 -11.715 2.849 1.00 91.75 98 ASN A O 1
ATOM 769 N N . LEU A 1 99 ? -1.963 -10.013 3.043 1.00 91.81 99 LEU A N 1
ATOM 770 C CA . LEU A 1 99 ? -1.186 -8.981 2.352 1.00 91.81 99 LEU A CA 1
ATOM 771 C C . LEU A 1 99 ? -0.495 -8.000 3.312 1.00 91.81 99 LEU A C 1
ATOM 773 O O . LEU A 1 99 ? 0.016 -6.967 2.891 1.00 91.81 99 LEU A O 1
ATOM 777 N N . SER A 1 100 ? -0.468 -8.308 4.607 1.00 89.50 100 SER A N 1
ATOM 778 C CA . SER A 1 100 ? 0.137 -7.457 5.631 1.00 89.50 100 SER A CA 1
ATOM 779 C C . SER A 1 100 ? 1.452 -8.030 6.160 1.00 89.50 100 SER A C 1
ATOM 781 O O . SER A 1 100 ? 1.600 -9.233 6.372 1.00 89.50 100 SER A O 1
ATOM 783 N N . SER A 1 101 ? 2.407 -7.146 6.453 1.00 88.44 101 SER A N 1
ATOM 784 C CA . SER A 1 101 ? 3.664 -7.479 7.144 1.00 88.44 101 SER A CA 1
ATOM 785 C C . SER A 1 101 ? 3.490 -7.722 8.646 1.00 88.44 101 SER A C 1
ATOM 787 O O . SER A 1 101 ? 4.477 -7.860 9.370 1.00 88.44 101 SER A O 1
ATOM 789 N N . HIS A 1 102 ? 2.250 -7.741 9.139 1.00 90.25 102 HIS A N 1
ATOM 790 C CA . HIS A 1 102 ? 1.862 -7.741 10.547 1.00 90.25 102 HIS A CA 1
ATOM 791 C C . HIS A 1 102 ? 2.262 -6.487 11.343 1.00 90.25 102 HIS A C 1
ATOM 793 O O . HIS A 1 102 ? 1.419 -5.952 12.052 1.00 90.25 102 HIS A O 1
ATOM 799 N N . ARG A 1 103 ? 3.500 -5.985 11.226 1.00 91.31 103 ARG A N 1
ATOM 800 C CA . ARG A 1 103 ? 3.942 -4.693 11.788 1.00 91.31 103 ARG A CA 1
ATOM 801 C C . ARG A 1 103 ? 4.292 -3.677 10.701 1.00 91.31 103 ARG A C 1
ATOM 803 O O . ARG A 1 103 ? 4.609 -4.098 9.582 1.00 91.31 103 ARG A O 1
ATOM 810 N N . PRO A 1 104 ? 4.258 -2.369 11.014 1.00 92.50 104 PRO A N 1
ATOM 811 C CA . PRO A 1 104 ? 4.652 -1.340 10.071 1.00 92.50 104 PRO A CA 1
ATOM 812 C C . PRO A 1 104 ? 6.102 -1.521 9.617 1.00 92.50 104 PRO A C 1
ATOM 814 O O . PRO A 1 104 ? 6.980 -1.854 10.411 1.00 92.50 104 PRO A O 1
ATOM 817 N N . VAL A 1 105 ? 6.349 -1.259 8.338 1.00 91.25 105 VAL A N 1
ATOM 818 C CA . VAL A 1 105 ? 7.691 -1.147 7.748 1.00 91.25 105 VAL A CA 1
ATOM 819 C C . VAL A 1 105 ? 8.216 0.289 7.796 1.00 91.25 105 VAL A C 1
ATOM 821 O O . VAL A 1 105 ? 9.415 0.519 7.678 1.00 91.25 105 VAL A O 1
ATOM 824 N N . SER A 1 106 ? 7.327 1.271 7.961 1.00 90.06 106 SER A N 1
ATOM 825 C CA . SER A 1 106 ? 7.696 2.666 8.205 1.00 90.06 106 SER A CA 1
ATOM 826 C C . SER A 1 106 ? 6.567 3.395 8.917 1.00 90.06 106 SER A C 1
ATOM 828 O O . SER A 1 106 ? 5.410 3.226 8.530 1.00 90.06 106 SER A O 1
ATOM 830 N N . VAL A 1 107 ? 6.902 4.262 9.869 1.00 91.88 107 VAL A N 1
ATOM 831 C CA . VAL A 1 107 ? 5.954 5.198 10.481 1.00 91.88 107 VAL A CA 1
ATOM 832 C C . VAL A 1 107 ? 6.501 6.608 10.343 1.00 91.88 107 VAL A C 1
ATOM 834 O O . VAL A 1 107 ? 7.673 6.849 10.623 1.00 91.88 107 VAL A O 1
ATOM 837 N N . GLN A 1 108 ? 5.677 7.519 9.835 1.00 90.19 108 GLN A N 1
ATOM 838 C CA . GLN A 1 108 ? 6.067 8.897 9.551 1.00 90.19 108 GLN A CA 1
ATOM 839 C C . GLN A 1 108 ? 4.985 9.849 10.043 1.00 90.19 108 GLN A C 1
ATOM 841 O O . GLN A 1 108 ? 3.808 9.637 9.765 1.00 90.19 108 GLN A O 1
ATOM 846 N N . LYS A 1 109 ? 5.386 10.914 10.737 1.00 88.81 109 LYS A N 1
ATOM 847 C CA . LYS A 1 109 ? 4.495 12.024 11.073 1.00 88.81 109 LYS A CA 1
ATOM 848 C C . LYS A 1 109 ? 4.529 13.038 9.938 1.00 88.81 109 LYS A C 1
ATOM 850 O O . LYS A 1 109 ? 5.598 13.503 9.546 1.00 88.81 109 LYS A O 1
ATOM 855 N N . HIS A 1 110 ? 3.369 13.368 9.393 1.00 86.31 110 HIS A N 1
ATOM 856 C CA . HIS A 1 110 ? 3.236 14.420 8.405 1.00 86.31 110 HIS A CA 1
ATOM 857 C C . HIS A 1 110 ? 3.503 15.773 9.074 1.00 86.31 110 HIS A C 1
ATOM 859 O O . HIS A 1 110 ? 2.878 16.107 10.074 1.00 86.31 110 HIS A O 1
ATOM 865 N N . TRP A 1 111 ? 4.441 16.553 8.541 1.00 79.88 111 TRP A N 1
ATOM 866 C CA . TRP A 1 111 ? 4.944 17.763 9.204 1.00 79.88 111 TRP A CA 1
ATOM 867 C C . TRP A 1 111 ? 3.884 18.864 9.365 1.00 79.88 111 TRP A C 1
ATOM 869 O O . TRP A 1 111 ? 3.913 19.582 10.359 1.00 79.88 111 TRP A O 1
ATOM 879 N N . LEU A 1 112 ? 2.944 18.986 8.417 1.00 79.00 112 LEU A N 1
ATOM 880 C CA . LEU A 1 112 ? 1.939 20.055 8.417 1.00 79.00 112 LEU A CA 1
ATOM 881 C C . LEU A 1 112 ? 0.688 19.684 9.221 1.00 79.00 112 LEU A C 1
ATOM 883 O O . LEU A 1 112 ? 0.284 20.414 10.119 1.00 79.00 112 LEU A O 1
ATOM 887 N N . SER A 1 113 ? 0.059 18.552 8.896 1.00 80.94 113 SER A N 1
ATOM 888 C CA . SER A 1 113 ? -1.164 18.112 9.587 1.00 80.94 113 SER A CA 1
ATOM 889 C C . SER A 1 113 ? -0.865 17.470 10.940 1.00 80.94 113 SER A C 1
ATOM 891 O O . SER A 1 113 ? -1.719 17.443 11.826 1.00 80.94 113 SER A O 1
ATOM 893 N N . GLY A 1 114 ? 0.357 16.958 11.116 1.00 82.12 114 GLY A N 1
ATOM 894 C CA . GLY A 1 114 ? 0.756 16.148 12.257 1.00 82.12 114 GLY A CA 1
ATOM 895 C C . GLY A 1 114 ? 0.019 14.811 12.329 1.00 82.12 114 GLY A C 1
ATOM 896 O O . GLY A 1 114 ? -0.083 14.275 13.434 1.00 82.12 114 GLY A O 1
ATOM 897 N N . ASP A 1 115 ? -0.518 14.327 11.205 1.00 88.94 115 ASP A N 1
ATOM 898 C CA . ASP A 1 115 ? -1.060 12.974 11.070 1.00 88.94 115 ASP A CA 1
ATOM 899 C C . ASP A 1 115 ? 0.079 11.957 11.071 1.00 88.94 115 ASP A C 1
ATOM 901 O O . ASP A 1 115 ? 1.181 12.226 10.595 1.00 88.94 115 ASP A O 1
ATOM 905 N N . VAL A 1 116 ? -0.182 10.772 11.598 1.00 91.06 116 VAL A N 1
ATOM 906 C CA . VAL A 1 116 ? 0.749 9.651 11.617 1.00 91.06 116 VAL A CA 1
ATOM 907 C C . VAL A 1 116 ? 0.371 8.682 10.507 1.00 91.06 116 VAL A C 1
ATOM 909 O O . VAL A 1 116 ? -0.725 8.131 10.498 1.00 91.06 116 VAL A O 1
ATOM 912 N N . HIS A 1 117 ? 1.298 8.446 9.584 1.00 93.56 117 HIS A N 1
ATOM 913 C CA . HIS A 1 117 ? 1.174 7.462 8.516 1.00 93.56 117 HIS A CA 1
ATOM 914 C C . HIS A 1 117 ? 1.976 6.216 8.882 1.00 93.56 117 HIS A C 1
ATOM 916 O O . HIS A 1 117 ? 3.211 6.232 8.853 1.00 93.56 117 HIS A O 1
ATOM 922 N N . ALA A 1 118 ? 1.283 5.126 9.194 1.00 94.62 118 ALA A N 1
ATOM 923 C CA . ALA A 1 118 ? 1.881 3.809 9.347 1.00 94.62 118 ALA A CA 1
ATOM 924 C C . ALA A 1 118 ? 1.745 3.034 8.032 1.00 94.62 118 ALA A C 1
ATOM 926 O O . ALA A 1 118 ? 0.641 2.808 7.538 1.00 94.62 118 ALA A O 1
ATOM 927 N N . ARG A 1 119 ? 2.876 2.624 7.451 1.00 94.69 119 ARG A N 1
ATOM 928 C CA . ARG A 1 119 ? 2.902 1.794 6.243 1.00 94.69 119 ARG A CA 1
ATOM 929 C C . ARG A 1 119 ? 3.215 0.357 6.595 1.00 94.69 119 ARG A C 1
ATOM 931 O O . ARG A 1 119 ? 4.187 0.099 7.299 1.00 94.69 119 ARG A O 1
ATOM 938 N N . PHE A 1 120 ? 2.460 -0.564 6.023 1.00 94.75 120 PHE A N 1
ATOM 939 C CA . PHE A 1 120 ? 2.718 -2.000 6.043 1.00 94.75 120 PHE A CA 1
ATOM 940 C C . PHE A 1 120 ? 2.967 -2.442 4.606 1.00 94.75 120 PHE A C 1
ATOM 942 O O . PHE A 1 120 ? 2.399 -1.864 3.679 1.00 94.75 120 PHE A O 1
ATOM 949 N N . ALA A 1 121 ? 3.832 -3.428 4.395 1.00 92.62 121 ALA A N 1
ATOM 950 C CA . ALA A 1 121 ? 4.127 -3.854 3.035 1.00 92.62 121 ALA A CA 1
ATOM 951 C C . ALA A 1 121 ? 4.564 -5.309 2.952 1.00 92.62 121 ALA A C 1
ATOM 953 O O . ALA A 1 121 ? 5.413 -5.755 3.720 1.00 92.62 121 ALA A O 1
ATOM 954 N N . VAL A 1 122 ? 4.045 -6.022 1.957 1.00 91.69 122 VAL A N 1
ATOM 955 C CA . VAL A 1 122 ? 4.581 -7.321 1.538 1.00 91.69 122 VAL A CA 1
ATOM 956 C C . VAL A 1 122 ? 5.013 -7.253 0.083 1.00 91.69 122 VAL A C 1
ATOM 958 O O . VAL A 1 122 ? 4.427 -6.526 -0.718 1.00 91.69 122 VAL A O 1
ATOM 961 N N . VAL A 1 123 ? 6.045 -8.017 -0.263 1.00 90.88 123 VAL A N 1
ATOM 962 C CA . VAL A 1 123 ? 6.530 -8.119 -1.641 1.00 90.88 123 VAL A CA 1
ATOM 963 C C . VAL A 1 123 ? 6.091 -9.456 -2.216 1.00 90.88 123 VAL A C 1
ATOM 965 O O . VAL A 1 123 ? 6.441 -10.519 -1.693 1.00 90.88 123 VAL A O 1
ATOM 968 N N . LEU A 1 124 ? 5.316 -9.389 -3.292 1.00 90.38 124 LEU A N 1
ATOM 969 C CA . LEU A 1 124 ? 4.857 -10.531 -4.064 1.00 90.38 124 LEU A CA 1
ATOM 970 C C . LEU A 1 124 ? 5.729 -10.700 -5.307 1.00 90.38 124 LEU A C 1
ATOM 972 O O . LEU A 1 124 ? 6.164 -9.725 -5.922 1.00 90.38 124 LEU A O 1
ATOM 976 N N . ALA A 1 125 ? 5.958 -11.954 -5.684 1.00 86.00 125 ALA A N 1
ATOM 977 C CA . ALA A 1 125 ? 6.574 -12.278 -6.961 1.00 86.00 125 ALA A CA 1
ATOM 978 C C . ALA A 1 125 ? 5.521 -12.167 -8.069 1.00 86.00 125 ALA A C 1
ATOM 980 O O . ALA A 1 125 ? 4.446 -12.766 -7.969 1.00 86.00 125 ALA A O 1
ATOM 981 N N . GLY A 1 126 ? 5.830 -11.412 -9.118 1.00 82.25 126 GLY A N 1
ATOM 982 C CA . GLY A 1 126 ? 5.032 -11.386 -10.336 1.00 82.25 126 GLY A CA 1
ATOM 983 C C . GLY A 1 126 ? 5.722 -12.137 -11.465 1.00 82.25 126 GLY A C 1
ATOM 984 O O . GLY A 1 126 ? 6.205 -13.255 -11.280 1.00 82.25 126 GLY A O 1
ATOM 985 N N . GLU A 1 127 ? 5.716 -11.554 -12.658 1.00 78.38 127 GLU A N 1
ATOM 986 C CA . GLU A 1 127 ? 6.213 -12.211 -13.864 1.00 78.38 127 GLU A CA 1
ATOM 987 C C . GLU A 1 127 ? 7.704 -11.935 -14.081 1.00 78.38 127 GLU A C 1
ATOM 989 O O . GLU A 1 127 ? 8.141 -10.784 -14.120 1.00 78.38 127 GLU A O 1
ATOM 994 N N . LYS A 1 128 ? 8.504 -13.000 -14.212 1.00 78.62 128 LYS A N 1
ATOM 995 C CA . LYS A 1 128 ? 9.958 -12.879 -14.387 1.00 78.62 128 LYS A CA 1
ATOM 996 C C . LYS A 1 128 ? 10.292 -12.112 -15.666 1.00 78.62 128 LYS A C 1
ATOM 998 O O . LYS A 1 128 ? 9.770 -12.432 -16.728 1.00 78.62 128 LYS A O 1
ATOM 1003 N N . GLY A 1 129 ? 11.207 -11.149 -15.568 1.00 71.94 129 GLY A N 1
ATOM 1004 C CA . GLY A 1 129 ? 11.648 -10.336 -16.706 1.00 71.94 129 GLY A CA 1
ATOM 1005 C C . GLY A 1 129 ? 10.731 -9.157 -17.054 1.00 71.94 129 GLY A C 1
ATOM 1006 O O . GLY A 1 129 ? 11.100 -8.348 -17.903 1.00 71.94 129 GLY A O 1
ATOM 1007 N N . ALA A 1 130 ? 9.584 -9.010 -16.385 1.00 77.81 130 ALA A N 1
ATOM 1008 C CA . ALA A 1 130 ? 8.696 -7.861 -16.537 1.00 77.81 130 ALA A CA 1
ATOM 1009 C C . ALA A 1 130 ? 8.960 -6.784 -15.466 1.00 77.81 130 ALA A C 1
ATOM 1011 O O . ALA A 1 130 ? 9.574 -7.032 -14.428 1.00 77.81 130 ALA A O 1
ATOM 1012 N N . ALA A 1 131 ? 8.435 -5.568 -15.664 1.00 73.94 131 ALA A N 1
ATOM 1013 C CA . ALA A 1 131 ? 8.452 -4.528 -14.624 1.00 73.94 131 ALA A CA 1
ATOM 1014 C C . ALA A 1 131 ? 7.686 -4.951 -13.348 1.00 73.94 131 ALA A C 1
ATOM 1016 O O . ALA A 1 131 ? 7.968 -4.447 -12.260 1.00 73.94 131 ALA A O 1
ATOM 1017 N N . SER A 1 132 ? 6.762 -5.908 -13.489 1.00 77.75 132 SER A N 1
ATOM 1018 C CA . SER A 1 132 ? 5.986 -6.552 -12.427 1.00 77.75 132 SER A CA 1
ATOM 1019 C C . SER A 1 132 ? 6.682 -7.760 -11.786 1.00 77.75 132 SER A C 1
ATOM 1021 O O . SER A 1 132 ? 6.039 -8.476 -11.027 1.00 77.75 132 SER A O 1
ATOM 1023 N N . GLU A 1 133 ? 7.969 -8.018 -12.048 1.00 84.50 133 GLU A N 1
ATOM 1024 C CA . GLU A 1 133 ? 8.691 -9.165 -11.463 1.00 84.50 133 GLU A CA 1
ATOM 1025 C C . GLU A 1 133 ? 8.623 -9.188 -9.931 1.00 84.50 133 GLU A C 1
ATOM 1027 O O . GLU A 1 133 ? 8.501 -10.247 -9.312 1.00 84.50 133 GLU A O 1
ATOM 1032 N N . SER A 1 134 ? 8.663 -8.012 -9.314 1.00 86.56 134 SER A N 1
ATOM 1033 C CA . SER A 1 134 ? 8.395 -7.835 -7.894 1.00 86.56 134 SER A CA 1
ATOM 1034 C C . SER A 1 134 ? 7.379 -6.725 -7.718 1.00 86.56 134 SER A C 1
ATOM 1036 O O . SER A 1 134 ? 7.488 -5.664 -8.337 1.00 86.56 134 SER A O 1
ATOM 1038 N N . VAL A 1 135 ? 6.395 -6.980 -6.866 1.00 91.44 135 VAL A N 1
ATOM 1039 C CA . VAL A 1 135 ? 5.283 -6.067 -6.630 1.00 91.44 135 VAL A CA 1
ATOM 1040 C C . VAL A 1 135 ? 5.119 -5.869 -5.142 1.00 91.44 135 VAL A C 1
ATOM 1042 O O . VAL A 1 135 ? 4.957 -6.828 -4.389 1.00 91.44 135 VAL A O 1
ATOM 1045 N N . GLN A 1 136 ? 5.147 -4.616 -4.721 1.00 94.25 136 GLN A N 1
ATOM 1046 C CA . GLN A 1 136 ? 4.840 -4.239 -3.358 1.00 94.25 136 GLN A CA 1
ATOM 1047 C C . GLN A 1 136 ? 3.325 -4.102 -3.208 1.00 94.25 136 GLN A C 1
ATOM 1049 O O . GLN A 1 136 ? 2.704 -3.284 -3.880 1.00 94.25 136 GLN A O 1
ATOM 1054 N N . CYS A 1 137 ? 2.740 -4.865 -2.290 1.00 95.12 137 CYS A N 1
ATOM 1055 C CA . CYS A 1 137 ? 1.415 -4.583 -1.744 1.00 95.12 137 CYS A CA 1
ATOM 1056 C C . CYS A 1 137 ? 1.612 -3.663 -0.543 1.00 95.12 137 CYS A C 1
ATOM 1058 O O . CYS A 1 137 ? 2.080 -4.113 0.502 1.00 95.12 137 CYS A O 1
ATOM 1060 N N . GLY A 1 138 ? 1.350 -2.372 -0.725 1.00 95.75 138 GLY A N 1
ATOM 1061 C CA . GLY A 1 138 ? 1.494 -1.350 0.303 1.00 95.75 138 GLY A CA 1
ATOM 1062 C C . GLY A 1 138 ? 0.152 -1.032 0.942 1.00 95.75 138 GLY A C 1
ATOM 1063 O O . GLY A 1 138 ? -0.795 -0.687 0.244 1.00 95.75 138 GLY A O 1
ATOM 1064 N N . ILE A 1 139 ? 0.090 -1.117 2.265 1.00 97.06 139 ILE A N 1
ATOM 1065 C CA . ILE A 1 139 ? -1.055 -0.687 3.064 1.00 97.06 139 ILE A CA 1
ATOM 1066 C C . ILE A 1 139 ? -0.658 0.586 3.801 1.00 97.06 139 ILE A C 1
ATOM 1068 O O . ILE A 1 139 ? 0.415 0.639 4.410 1.00 97.06 139 ILE A O 1
ATOM 1072 N N . VAL A 1 140 ? -1.516 1.598 3.759 1.00 96.31 140 VAL A N 1
ATOM 1073 C CA . VAL A 1 140 ? -1.339 2.858 4.480 1.00 96.31 140 VAL A CA 1
ATOM 1074 C C . VAL A 1 140 ? -2.463 3.000 5.493 1.00 96.31 140 VAL A C 1
ATOM 1076 O O . VAL A 1 140 ? -3.634 2.883 5.145 1.00 96.31 140 VAL A O 1
ATOM 1079 N N . VAL A 1 141 ? -2.087 3.243 6.746 1.00 95.62 141 VAL A N 1
ATOM 1080 C CA . VAL A 1 141 ? -2.995 3.616 7.830 1.00 95.62 141 VAL A CA 1
ATOM 1081 C C . VAL A 1 141 ? 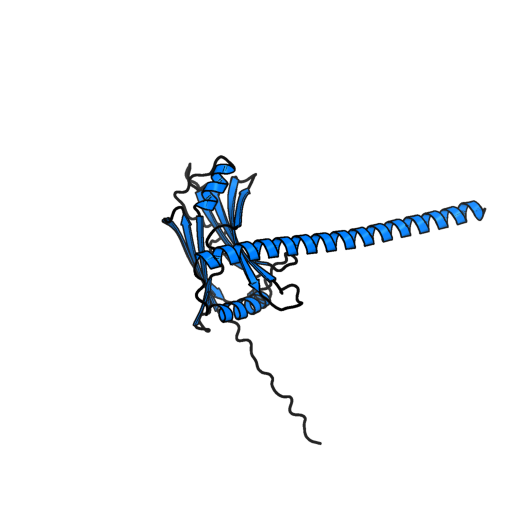-2.645 5.031 8.264 1.00 95.62 141 VAL A C 1
ATOM 1083 O O . VAL A 1 141 ? -1.515 5.285 8.691 1.00 95.62 141 VAL A O 1
ATOM 1086 N N . THR A 1 142 ? -3.609 5.936 8.165 1.00 94.06 142 THR A N 1
ATOM 1087 C CA . THR A 1 142 ? -3.465 7.335 8.571 1.00 94.06 142 THR A CA 1
ATOM 1088 C C . THR A 1 142 ? -4.249 7.569 9.852 1.00 94.06 142 THR A C 1
ATOM 1090 O O . THR A 1 142 ? -5.477 7.462 9.864 1.00 94.06 142 THR A O 1
ATOM 1093 N N . CYS A 1 143 ? -3.539 7.913 10.924 1.00 91.62 143 CYS A N 1
ATOM 1094 C CA . CYS A 1 143 ? -4.109 8.301 12.210 1.00 91.62 143 CYS A CA 1
ATOM 1095 C C . CYS A 1 143 ? -3.894 9.801 12.429 1.00 91.62 143 CYS A C 1
ATOM 1097 O O . CYS A 1 143 ? -2.759 10.267 12.409 1.00 91.62 143 CYS A O 1
ATOM 1099 N N . GLY A 1 144 ? -4.960 10.565 12.644 1.00 87.38 144 GLY A N 1
ATOM 1100 C CA . GLY A 1 144 ? -4.910 12.028 12.717 1.00 87.38 144 GLY A CA 1
ATOM 1101 C C . GLY A 1 144 ? -5.751 12.609 13.844 1.00 87.38 144 GLY A C 1
ATOM 1102 O O . GLY A 1 144 ? -6.476 11.883 14.518 1.00 87.38 144 GLY A O 1
ATOM 1103 N N . GLY A 1 145 ? -5.666 13.924 14.059 1.00 73.44 145 GLY A N 1
ATOM 1104 C CA . GLY A 1 145 ? -6.427 14.606 15.115 1.00 73.44 145 GLY A CA 1
ATOM 1105 C C . GLY A 1 145 ? -7.945 14.434 14.959 1.00 73.44 145 GLY A C 1
ATOM 1106 O O . GLY A 1 145 ? -8.483 14.605 13.860 1.00 73.44 145 GLY A O 1
ATOM 1107 N N . GLY A 1 146 ? -8.619 14.069 16.052 1.00 60.72 146 GLY A N 1
ATOM 1108 C CA . GLY A 1 146 ? -10.077 14.017 16.158 1.00 60.72 146 GLY A CA 1
ATOM 1109 C C . GLY A 1 146 ? -10.728 15.378 16.379 1.00 60.72 146 GLY A C 1
ATOM 1110 O O . GLY A 1 146 ? -10.040 16.381 16.546 1.00 60.72 146 GLY A O 1
ATOM 1111 N N . VAL A 1 147 ? -12.063 15.401 16.405 1.00 53.47 147 VAL A N 1
ATOM 1112 C CA . VAL A 1 147 ? -12.843 16.577 16.844 1.00 53.47 147 VAL A CA 1
ATOM 1113 C C . VAL A 1 147 ? -12.707 16.792 18.363 1.00 53.47 147 VAL A C 1
ATOM 1115 O O . VAL A 1 147 ? -12.792 17.923 18.827 1.00 53.47 147 VAL A O 1
ATOM 1118 N N . GLU A 1 148 ? -12.445 15.725 19.127 1.00 54.31 148 GLU A N 1
ATOM 1119 C CA . GLU A 1 148 ? -12.198 15.771 20.574 1.00 54.31 148 GLU A CA 1
ATOM 1120 C C . GLU A 1 148 ? -10.699 15.877 20.907 1.00 54.31 148 GLU A C 1
ATOM 1122 O O . GLU A 1 148 ? -9.847 15.231 20.287 1.00 54.31 148 GLU A O 1
ATOM 1127 N N . GLU A 1 149 ? -10.378 16.705 21.903 1.00 57.84 149 GLU A N 1
ATOM 1128 C CA . GLU A 1 149 ? -9.014 17.017 22.335 1.00 57.84 149 GLU A CA 1
ATOM 1129 C C . GLU A 1 149 ? -8.296 15.780 22.914 1.00 57.84 149 GLU A C 1
ATOM 1131 O O . GLU A 1 149 ? -8.701 15.217 23.927 1.00 57.84 149 GLU A O 1
ATOM 1136 N N . GLY A 1 150 ? -7.192 15.365 22.276 1.00 66.19 150 GLY A N 1
ATOM 1137 C CA . GLY A 1 150 ? -6.191 14.450 22.850 1.00 66.19 150 GLY A CA 1
ATOM 1138 C C . GLY A 1 150 ? -6.034 13.086 22.163 1.00 66.19 150 GLY A C 1
ATOM 1139 O O . GLY A 1 150 ? -4.924 12.545 22.157 1.00 66.19 150 GLY A O 1
ATOM 1140 N N . ALA A 1 151 ? -7.082 12.551 21.528 1.00 80.44 151 ALA A N 1
ATOM 1141 C CA . ALA A 1 151 ? -7.064 11.209 20.936 1.00 80.44 151 ALA A CA 1
ATOM 1142 C C . ALA A 1 151 ? -7.107 11.214 19.396 1.00 80.44 151 ALA A C 1
ATOM 1144 O O . ALA A 1 151 ? -7.820 11.995 18.759 1.00 80.44 151 ALA A O 1
ATOM 1145 N N . MET A 1 152 ? -6.335 10.321 18.773 1.00 88.44 152 MET A N 1
ATOM 1146 C CA . MET A 1 152 ? -6.296 10.192 17.317 1.00 88.44 152 MET A CA 1
ATOM 1147 C C . MET A 1 152 ? -7.492 9.410 16.777 1.00 88.44 152 MET A C 1
ATOM 1149 O O . MET A 1 152 ? -8.067 8.556 17.448 1.00 88.44 152 MET A O 1
ATOM 1153 N N . HIS A 1 153 ? -7.846 9.687 15.530 1.00 91.62 153 HIS A N 1
ATOM 1154 C CA . HIS A 1 153 ? -8.824 8.939 14.755 1.00 91.62 153 HIS A CA 1
ATOM 1155 C C . HIS A 1 153 ? -8.132 8.261 13.576 1.00 91.62 153 HIS A C 1
ATOM 1157 O O . HIS A 1 153 ? -7.242 8.853 12.963 1.00 91.62 153 HIS A O 1
ATOM 1163 N N . VAL A 1 154 ? -8.568 7.053 13.224 1.00 92.88 154 VAL A N 1
ATOM 1164 C CA . VAL A 1 154 ? -8.218 6.438 11.940 1.00 92.88 154 VAL A CA 1
ATOM 1165 C C . VAL A 1 154 ? -9.002 7.166 10.851 1.00 92.88 154 VAL A C 1
ATOM 1167 O O . VAL A 1 154 ? -10.228 7.237 10.921 1.00 92.88 154 VAL A O 1
ATOM 1170 N N . ARG A 1 155 ? -8.292 7.741 9.880 1.00 91.56 155 ARG A N 1
ATOM 1171 C CA . ARG A 1 155 ? -8.858 8.558 8.791 1.00 91.56 155 ARG A CA 1
ATOM 1172 C C . ARG A 1 155 ? -8.731 7.909 7.421 1.00 91.56 155 ARG A C 1
ATOM 1174 O O . ARG A 1 155 ? -9.545 8.154 6.546 1.00 91.56 155 ARG A O 1
ATOM 1181 N N . GLU A 1 156 ? -7.697 7.101 7.224 1.00 94.88 156 GLU A N 1
ATOM 1182 C CA . GLU A 1 156 ? -7.490 6.371 5.978 1.00 94.88 156 GLU A CA 1
ATOM 1183 C C . GLU A 1 156 ? -6.950 4.990 6.311 1.00 94.88 156 GLU A C 1
ATOM 1185 O O . GLU A 1 156 ? -6.034 4.853 7.125 1.00 94.88 156 GLU A O 1
ATOM 1190 N N . VAL A 1 157 ? -7.514 3.976 5.664 1.00 96.94 157 VAL A N 1
ATOM 1191 C CA . VAL A 1 157 ? -6.945 2.633 5.610 1.00 96.94 157 VAL A CA 1
ATOM 1192 C C . VAL A 1 157 ? -7.072 2.170 4.168 1.00 96.94 157 VAL A C 1
ATOM 1194 O O . VAL A 1 157 ? -8.182 1.908 3.704 1.00 96.94 157 VAL A O 1
ATOM 1197 N N . SER A 1 158 ? -5.950 2.123 3.452 1.00 97.00 158 SER A N 1
ATOM 1198 C CA . SER A 1 158 ? -5.935 1.844 2.016 1.00 97.00 158 SER A CA 1
ATOM 1199 C C . SER A 1 158 ? -4.864 0.824 1.635 1.00 97.00 158 SER A C 1
ATOM 1201 O O . SER A 1 158 ? -3.778 0.808 2.212 1.00 97.00 158 SER A O 1
ATOM 1203 N N . LEU A 1 159 ? -5.167 -0.039 0.662 1.00 97.38 159 LEU A N 1
ATOM 1204 C CA . LEU A 1 159 ? -4.242 -0.997 0.048 1.00 97.38 159 LEU A CA 1
ATOM 1205 C C . LEU A 1 159 ? -4.011 -0.613 -1.415 1.00 97.38 159 LEU A C 1
ATOM 1207 O O . LEU A 1 159 ? -4.968 -0.404 -2.156 1.00 97.38 159 LEU A O 1
ATOM 1211 N N . GLN A 1 160 ? -2.749 -0.574 -1.840 1.00 96.81 160 GLN A N 1
ATOM 1212 C CA . GLN A 1 160 ? -2.333 -0.287 -3.215 1.00 96.81 160 GLN A CA 1
ATOM 1213 C C . GLN A 1 160 ? -1.212 -1.238 -3.655 1.00 96.81 160 GLN A C 1
ATOM 1215 O O . GLN A 1 160 ? -0.418 -1.707 -2.834 1.00 96.81 160 GLN A O 1
ATOM 1220 N N . MET A 1 161 ? -1.129 -1.517 -4.957 1.00 95.56 161 MET A N 1
ATOM 1221 C CA . MET A 1 161 ? -0.081 -2.366 -5.537 1.00 95.56 161 MET A CA 1
ATOM 1222 C C . MET A 1 161 ? 0.841 -1.548 -6.440 1.00 95.56 161 MET A C 1
ATOM 1224 O O . MET A 1 161 ? 0.385 -0.872 -7.359 1.00 95.56 161 MET A O 1
ATOM 1228 N N . GLU A 1 162 ? 2.144 -1.606 -6.173 1.00 94.81 162 GLU A N 1
ATOM 1229 C CA . GLU A 1 162 ? 3.172 -0.809 -6.847 1.00 94.81 162 GLU A CA 1
ATOM 1230 C C . GLU A 1 162 ? 4.272 -1.722 -7.410 1.00 94.81 162 GLU A C 1
ATOM 1232 O O . GLU A 1 162 ? 4.751 -2.640 -6.739 1.00 94.81 162 GLU A O 1
ATOM 1237 N N . ASN A 1 163 ? 4.692 -1.471 -8.649 1.00 92.00 163 ASN A N 1
ATOM 1238 C CA . ASN A 1 163 ? 5.771 -2.221 -9.291 1.00 92.00 163 ASN A CA 1
ATOM 1239 C C . ASN A 1 163 ? 7.172 -1.668 -8.934 1.00 92.00 163 ASN A C 1
ATOM 1241 O O . ASN A 1 163 ? 7.319 -0.668 -8.225 1.00 92.00 163 ASN A O 1
ATOM 1245 N N . LEU A 1 164 ? 8.231 -2.297 -9.456 1.00 88.44 164 LEU A N 1
ATOM 1246 C CA . LEU A 1 164 ? 9.625 -1.880 -9.217 1.00 88.44 164 LEU A CA 1
ATOM 1247 C C . LEU A 1 164 ? 9.957 -0.460 -9.704 1.00 88.44 164 LEU A C 1
ATOM 1249 O O . LEU A 1 164 ? 10.911 0.148 -9.216 1.00 88.44 164 LEU A O 1
ATOM 1253 N N . ASP A 1 165 ? 9.209 0.064 -10.674 1.00 86.38 165 ASP A N 1
ATOM 1254 C CA . ASP A 1 165 ? 9.381 1.429 -11.179 1.00 86.38 165 ASP A CA 1
ATOM 1255 C C . ASP A 1 165 ? 8.706 2.479 -10.291 1.00 86.38 165 ASP A C 1
ATOM 1257 O O . ASP A 1 165 ? 8.997 3.670 -10.398 1.00 86.38 165 ASP A O 1
ATOM 1261 N N . GLY A 1 166 ? 7.873 2.032 -9.360 1.00 87.12 166 GLY A N 1
ATOM 1262 C CA . GLY A 1 166 ? 7.088 2.883 -8.493 1.00 87.12 166 GLY A CA 1
ATOM 1263 C C . GLY A 1 166 ? 5.751 3.325 -9.092 1.00 87.12 166 GLY A C 1
ATOM 1264 O O . GLY A 1 166 ? 5.184 4.332 -8.681 1.00 87.12 166 GLY A O 1
ATOM 1265 N N . MET A 1 167 ? 5.282 2.612 -10.113 1.00 91.00 167 MET A N 1
ATOM 1266 C CA . MET A 1 167 ? 4.003 2.874 -10.756 1.00 91.00 167 MET A CA 1
ATOM 1267 C C . MET A 1 167 ? 2.933 1.975 -10.141 1.00 91.00 167 MET A C 1
ATOM 1269 O O . MET A 1 167 ? 3.168 0.778 -9.931 1.00 91.00 167 MET A O 1
ATOM 1273 N N . TYR A 1 168 ? 1.762 2.552 -9.868 1.00 94.56 168 TYR A N 1
ATOM 1274 C CA . TYR A 1 168 ? 0.608 1.780 -9.430 1.00 94.56 168 TYR A CA 1
ATOM 1275 C C . TYR A 1 168 ? 0.144 0.852 -10.545 1.00 94.56 168 TYR A C 1
ATOM 1277 O O . TYR A 1 168 ? -0.001 1.264 -11.696 1.00 94.56 168 TYR A O 1
ATOM 1285 N N . MET A 1 169 ? -0.071 -0.404 -10.185 1.00 94.50 169 MET A N 1
ATOM 1286 C CA . MET A 1 169 ? -0.543 -1.422 -11.109 1.00 94.50 169 MET A CA 1
ATOM 1287 C C . MET A 1 169 ? -2.032 -1.244 -11.358 1.00 94.50 169 MET A C 1
ATOM 1289 O O . MET A 1 169 ? -2.777 -0.894 -10.446 1.00 94.50 169 MET A O 1
ATOM 1293 N N . SER A 1 170 ? -2.479 -1.525 -12.576 1.00 95.12 170 SER A N 1
ATOM 1294 C CA . SER A 1 170 ? -3.910 -1.586 -12.875 1.00 95.12 170 SER A CA 1
ATOM 1295 C C . SER A 1 170 ? -4.591 -2.738 -12.127 1.00 95.12 170 SER A C 1
ATOM 1297 O O . SER A 1 170 ? -3.929 -3.698 -11.708 1.00 95.12 170 SER A O 1
ATOM 1299 N N . GLY A 1 171 ? -5.919 -2.697 -11.991 1.00 93.81 171 GLY A N 1
ATOM 1300 C CA . GLY A 1 171 ? -6.682 -3.805 -11.414 1.00 93.81 171 GLY A CA 1
ATOM 1301 C C . GLY A 1 171 ? -6.425 -5.125 -12.142 1.00 93.81 171 GLY A C 1
ATOM 1302 O O . GLY A 1 171 ? -6.202 -6.147 -11.497 1.00 93.81 171 GLY A O 1
ATOM 1303 N N . LYS A 1 172 ? -6.339 -5.104 -13.481 1.00 92.50 172 LYS A N 1
ATOM 1304 C CA . LYS A 1 172 ? -6.044 -6.301 -14.286 1.00 92.50 172 LYS A CA 1
ATOM 1305 C C . LYS A 1 172 ? -4.674 -6.900 -13.961 1.00 92.50 172 LYS A C 1
ATOM 1307 O O . LYS A 1 172 ? -4.571 -8.097 -13.704 1.00 92.50 172 LYS A O 1
ATOM 1312 N N . GLU A 1 173 ? -3.620 -6.086 -13.966 1.00 92.69 173 GLU A N 1
ATOM 1313 C CA . GLU A 1 173 ? -2.263 -6.566 -13.673 1.00 92.69 173 GLU A CA 1
ATOM 1314 C C . GLU A 1 173 ? -2.146 -7.070 -12.227 1.00 92.69 173 GLU A C 1
ATOM 1316 O O . GLU A 1 173 ? -1.504 -8.091 -11.962 1.00 92.69 173 GLU A O 1
ATOM 1321 N N . SER A 1 174 ? -2.804 -6.373 -11.300 1.00 93.38 174 SER A N 1
ATOM 1322 C CA . SER A 1 174 ? -2.833 -6.708 -9.875 1.00 93.38 174 SER A CA 1
ATOM 1323 C C . SER A 1 174 ? -3.506 -8.055 -9.632 1.00 93.38 174 SER A C 1
ATOM 1325 O O . SER A 1 174 ? -2.950 -8.896 -8.925 1.00 93.38 174 SER A O 1
ATOM 1327 N N . LEU A 1 175 ? -4.637 -8.326 -10.291 1.00 92.50 175 LEU A N 1
ATOM 1328 C CA . LEU A 1 175 ? -5.305 -9.628 -10.235 1.00 92.50 175 LEU A CA 1
ATOM 1329 C C . LEU A 1 175 ? -4.411 -10.770 -10.734 1.00 92.50 175 LEU A C 1
ATOM 1331 O O . LEU A 1 175 ? -4.402 -11.839 -10.125 1.00 92.50 175 LEU A O 1
ATOM 1335 N N . GLY A 1 176 ? -3.613 -10.550 -11.784 1.00 89.81 176 GLY A N 1
ATOM 1336 C CA . GLY A 1 176 ? -2.654 -11.550 -12.268 1.00 89.81 176 GLY A CA 1
ATOM 1337 C C . GLY A 1 176 ? -1.571 -11.888 -11.233 1.00 89.81 176 GLY A C 1
ATOM 1338 O O . GLY A 1 176 ? -1.182 -13.045 -11.065 1.00 89.81 176 GLY A O 1
ATOM 1339 N N . VAL A 1 177 ? -1.094 -10.893 -10.479 1.00 91.38 177 VAL A N 1
ATOM 1340 C CA . VAL A 1 177 ? -0.134 -11.102 -9.379 1.00 91.38 177 VAL A CA 1
ATOM 1341 C C . VAL A 1 177 ? -0.793 -11.797 -8.188 1.00 91.38 177 VAL A C 1
ATOM 1343 O O . VAL A 1 177 ? -0.252 -12.780 -7.676 1.00 91.38 177 VAL A O 1
ATOM 1346 N N . LEU A 1 178 ? -1.975 -11.340 -7.775 1.00 91.25 178 LEU A N 1
ATOM 1347 C CA . LEU A 1 178 ? -2.730 -11.928 -6.668 1.00 91.25 178 LEU A CA 1
ATOM 1348 C C . LEU A 1 178 ? -3.113 -13.382 -6.959 1.00 91.25 178 LEU A C 1
ATOM 1350 O O . LEU A 1 178 ? -2.951 -14.243 -6.095 1.00 91.25 178 LEU A O 1
ATOM 1354 N N . GLY A 1 179 ? -3.513 -13.690 -8.195 1.00 88.75 179 GLY A N 1
ATOM 1355 C CA . GLY A 1 179 ? -3.819 -15.046 -8.647 1.00 88.75 179 GLY A CA 1
ATOM 1356 C C . GLY A 1 179 ? -2.676 -16.034 -8.395 1.00 88.75 179 GLY A C 1
ATOM 1357 O O . GLY A 1 179 ? -2.928 -17.157 -7.948 1.00 88.75 179 GLY A O 1
ATOM 1358 N N . ARG A 1 180 ? -1.425 -15.594 -8.595 1.00 86.62 180 ARG A N 1
ATOM 1359 C CA . ARG A 1 180 ? -0.21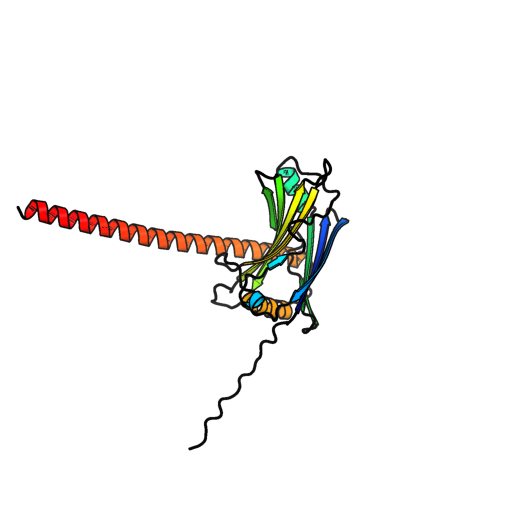0 -16.363 -8.275 1.00 86.62 180 ARG A CA 1
ATOM 1360 C C . ARG A 1 180 ? 0.037 -16.451 -6.769 1.00 86.62 180 ARG A C 1
ATOM 1362 O O . ARG A 1 180 ? 0.346 -17.531 -6.265 1.00 86.62 180 ARG A O 1
ATOM 1369 N N . ALA A 1 181 ? -0.134 -15.346 -6.044 1.00 86.56 181 ALA A N 1
ATOM 1370 C CA . ALA A 1 181 ? 0.065 -15.295 -4.595 1.00 86.56 181 ALA A CA 1
ATOM 1371 C C . ALA A 1 181 ? -0.876 -16.250 -3.840 1.00 86.56 181 ALA A C 1
ATOM 1373 O O . ALA A 1 181 ? -0.430 -16.992 -2.962 1.00 86.56 181 ALA A O 1
ATOM 1374 N N . PHE A 1 182 ? -2.145 -16.319 -4.246 1.00 84.44 182 PHE A N 1
ATOM 1375 C CA . PHE A 1 182 ? -3.109 -17.280 -3.710 1.00 84.44 182 PHE A CA 1
ATOM 1376 C C . PHE A 1 182 ? -2.676 -18.746 -3.908 1.00 84.44 182 PHE A C 1
ATOM 1378 O O . PHE A 1 182 ? -2.943 -19.589 -3.054 1.00 84.44 182 PHE A O 1
ATOM 1385 N N . GLY A 1 183 ? -1.983 -19.069 -5.007 1.00 67.88 183 GLY A N 1
ATOM 1386 C CA . GLY A 1 183 ? -1.470 -20.419 -5.277 1.00 67.88 183 GLY A CA 1
ATOM 1387 C C . GLY A 1 183 ? -0.291 -20.832 -4.385 1.00 67.88 183 GLY A C 1
ATOM 1388 O O . GLY A 1 183 ? -0.080 -22.022 -4.148 1.00 67.88 183 GLY A O 1
ATOM 1389 N N . GLY A 1 184 ? 0.460 -19.862 -3.852 1.00 64.31 184 GLY A N 1
ATOM 1390 C CA . GLY A 1 184 ? 1.634 -20.089 -3.001 1.00 64.31 184 GLY A CA 1
ATOM 1391 C C . GLY A 1 184 ? 1.337 -20.254 -1.505 1.00 64.31 184 GLY A C 1
ATOM 1392 O O . GLY A 1 184 ? 2.190 -20.744 -0.765 1.00 64.31 184 GLY A O 1
ATOM 1393 N N . ALA A 1 185 ? 0.132 -19.898 -1.047 1.00 53.78 185 ALA A N 1
ATOM 1394 C CA . ALA A 1 185 ? -0.226 -19.801 0.374 1.00 53.78 185 ALA A CA 1
ATOM 1395 C C . ALA A 1 185 ? -0.318 -21.148 1.132 1.00 53.78 185 ALA A C 1
ATOM 1397 O O . ALA A 1 185 ? -0.507 -21.163 2.346 1.00 53.78 185 ALA A O 1
ATOM 1398 N N . ARG A 1 186 ? -0.144 -22.298 0.459 1.00 43.66 186 ARG A N 1
ATOM 1399 C CA . ARG A 1 186 ? -0.264 -23.640 1.073 1.00 4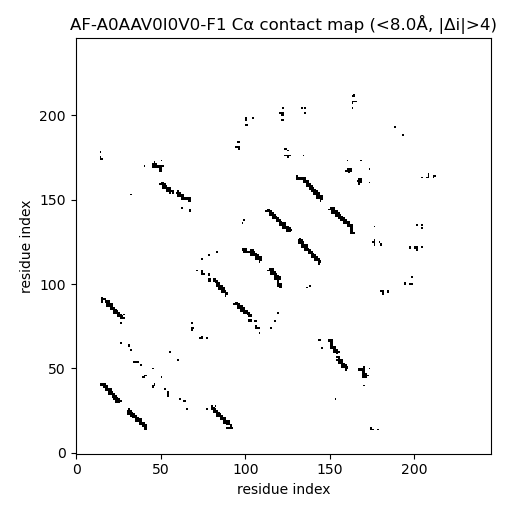3.66 186 ARG A CA 1
ATOM 1400 C C . ARG A 1 186 ? 0.837 -23.999 2.080 1.00 43.66 186 ARG A C 1
ATOM 1402 O O . ARG A 1 186 ? 0.722 -25.025 2.746 1.00 43.66 186 ARG A O 1
ATOM 1409 N N . LYS A 1 187 ? 1.903 -23.206 2.221 1.00 43.50 187 LYS A N 1
ATOM 1410 C CA . LYS A 1 187 ? 2.937 -23.454 3.237 1.00 43.50 187 LYS A CA 1
ATOM 1411 C C . LYS A 1 187 ? 2.714 -22.541 4.433 1.00 43.50 187 LYS A C 1
ATOM 1413 O O . LYS A 1 187 ? 2.979 -21.347 4.356 1.00 43.50 187 LYS A O 1
ATOM 1418 N N . GLY A 1 188 ? 2.250 -23.136 5.534 1.00 42.09 188 GLY A N 1
ATOM 1419 C CA . GLY A 1 188 ? 2.135 -22.501 6.844 1.00 42.09 188 GLY A CA 1
ATOM 1420 C C . GLY A 1 188 ? 3.449 -21.834 7.242 1.00 42.09 188 GLY A C 1
ATOM 1421 O O . GLY A 1 188 ? 4.388 -22.477 7.712 1.00 42.09 188 GLY A O 1
ATOM 1422 N N . MET A 1 189 ? 3.518 -20.532 7.006 1.00 45.59 189 MET A N 1
ATOM 1423 C CA . MET A 1 189 ? 4.641 -19.683 7.355 1.00 45.59 189 MET A CA 1
ATOM 1424 C C . MET A 1 189 ? 4.582 -19.514 8.875 1.00 45.59 189 MET A C 1
ATOM 1426 O O . MET A 1 189 ? 3.690 -18.841 9.389 1.00 45.59 189 MET A O 1
ATOM 1430 N N . LYS A 1 190 ? 5.476 -20.179 9.626 1.00 47.84 190 LYS A N 1
ATOM 1431 C CA . LYS A 1 190 ? 5.650 -19.885 11.060 1.00 47.84 190 LYS A CA 1
ATOM 1432 C C . LYS A 1 190 ? 5.797 -18.364 11.188 1.00 47.84 190 LYS A C 1
ATOM 1434 O O . LYS A 1 190 ? 6.717 -17.806 10.592 1.00 47.84 190 LYS A O 1
ATOM 1439 N N . ARG A 1 191 ? 4.876 -17.722 11.922 1.00 55.16 191 ARG A N 1
ATOM 1440 C CA . ARG A 1 191 ? 4.693 -16.255 11.993 1.00 55.16 191 ARG A CA 1
ATOM 1441 C C . ARG A 1 191 ? 6.005 -15.478 12.143 1.00 55.16 191 ARG A C 1
ATOM 1443 O O . ARG A 1 191 ? 6.170 -14.442 11.515 1.00 55.16 191 ARG A O 1
ATOM 1450 N N . GLU A 1 192 ? 6.930 -15.993 12.945 1.00 52.78 192 GLU A N 1
ATOM 1451 C CA . GLU A 1 192 ? 8.200 -15.337 13.264 1.00 52.78 192 GLU A CA 1
ATOM 1452 C C . GLU A 1 192 ? 9.240 -15.449 12.139 1.00 52.78 192 GLU A C 1
ATOM 1454 O O . GLU A 1 192 ? 9.729 -14.438 11.648 1.00 52.78 192 GLU A O 1
ATOM 1459 N N . ARG A 1 193 ? 9.486 -16.659 11.622 1.00 55.34 193 ARG A N 1
ATOM 1460 C CA . ARG A 1 193 ? 10.379 -16.863 10.468 1.00 55.34 193 ARG A CA 1
ATOM 1461 C C . ARG A 1 193 ? 9.861 -16.146 9.219 1.00 55.34 193 ARG A C 1
ATOM 1463 O O . ARG A 1 193 ? 10.627 -15.582 8.447 1.00 55.34 193 ARG A O 1
ATOM 1470 N N . GLY A 1 194 ? 8.540 -16.124 9.054 1.00 60.38 194 GLY A N 1
ATOM 1471 C CA . GLY A 1 194 ? 7.904 -15.407 7.961 1.00 60.38 194 GLY A CA 1
ATOM 1472 C C . GLY A 1 194 ? 8.062 -13.892 8.018 1.00 60.38 194 GLY A C 1
ATOM 1473 O O . GLY A 1 194 ? 8.100 -13.234 6.980 1.00 60.38 194 GLY A O 1
ATOM 1474 N N . ARG A 1 195 ? 8.178 -13.345 9.229 1.00 62.25 195 ARG A N 1
ATOM 1475 C CA . ARG A 1 195 ? 8.346 -11.916 9.477 1.00 62.25 195 ARG A CA 1
ATOM 1476 C C . ARG A 1 195 ? 9.736 -11.436 9.069 1.00 62.25 195 ARG A C 1
ATOM 1478 O O . ARG A 1 195 ? 9.828 -10.445 8.350 1.00 62.25 195 ARG A O 1
ATOM 1485 N N . GLU A 1 196 ? 10.791 -12.136 9.485 1.00 67.62 196 GLU A N 1
ATOM 1486 C CA . GLU A 1 196 ? 12.166 -11.811 9.073 1.00 67.62 196 GLU A CA 1
ATOM 1487 C C . GLU A 1 196 ? 12.333 -11.933 7.556 1.00 67.62 196 GLU A C 1
ATOM 1489 O O . GLU A 1 196 ? 12.865 -11.033 6.908 1.00 67.62 196 GLU A O 1
ATOM 1494 N N . GLU A 1 197 ? 11.803 -13.010 6.969 1.00 73.94 197 GLU A N 1
ATOM 1495 C CA . GLU A 1 197 ? 11.827 -13.210 5.519 1.00 73.94 197 GLU A CA 1
ATOM 1496 C C . GLU A 1 197 ? 11.050 -12.109 4.774 1.00 73.94 197 GLU A C 1
ATOM 1498 O O . GLU A 1 197 ? 11.505 -11.632 3.734 1.00 73.94 197 GLU A O 1
ATOM 1503 N N . GLY A 1 198 ? 9.902 -11.671 5.303 1.00 72.44 198 GLY A N 1
ATOM 1504 C CA . GLY A 1 198 ? 9.106 -10.578 4.739 1.00 72.44 198 GLY A CA 1
ATOM 1505 C C . GLY A 1 198 ? 9.820 -9.226 4.795 1.00 72.44 198 GLY A C 1
ATOM 1506 O O . GLY A 1 198 ? 9.880 -8.527 3.783 1.00 72.44 198 GLY A O 1
ATOM 1507 N N . GLY A 1 199 ? 10.415 -8.889 5.945 1.00 75.56 199 GLY A N 1
ATOM 1508 C CA . GLY A 1 199 ? 11.212 -7.671 6.118 1.00 75.56 199 GLY A CA 1
ATOM 1509 C C . GLY A 1 199 ? 12.412 -7.631 5.172 1.00 75.56 199 GLY A C 1
ATOM 1510 O O . GLY A 1 199 ? 12.601 -6.647 4.459 1.00 75.56 199 GLY A O 1
ATOM 1511 N N . ARG A 1 200 ? 13.150 -8.743 5.061 1.00 81.38 200 ARG A N 1
ATOM 1512 C CA . ARG A 1 200 ? 14.291 -8.851 4.141 1.00 81.38 200 ARG A CA 1
ATOM 1513 C C . ARG A 1 200 ? 13.877 -8.662 2.681 1.00 81.38 200 ARG A C 1
ATOM 1515 O O . ARG A 1 200 ? 14.526 -7.919 1.953 1.00 81.38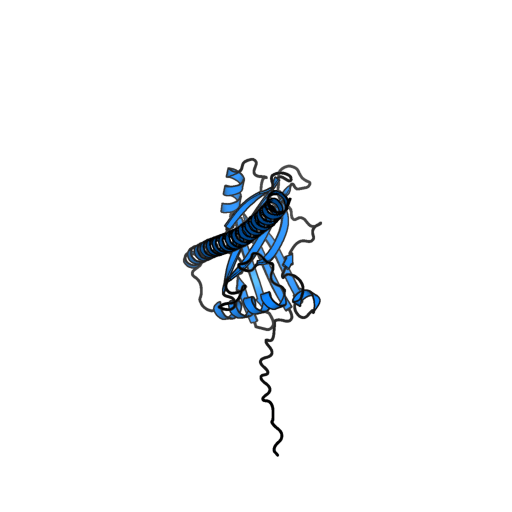 200 ARG A O 1
ATOM 1522 N N . ARG A 1 201 ? 12.770 -9.283 2.252 1.00 81.69 201 ARG A N 1
ATOM 1523 C CA . ARG A 1 201 ? 12.225 -9.099 0.892 1.00 81.69 201 ARG A CA 1
ATOM 1524 C C . ARG A 1 201 ? 11.836 -7.648 0.619 1.00 81.69 201 ARG A C 1
ATOM 1526 O O . ARG A 1 201 ? 12.040 -7.163 -0.490 1.00 81.69 201 ARG A O 1
ATOM 1533 N N . TYR A 1 202 ? 11.282 -6.959 1.614 1.00 83.75 202 TYR A N 1
ATOM 1534 C CA . TYR A 1 202 ? 10.937 -5.547 1.491 1.00 83.75 202 TYR A CA 1
ATOM 1535 C C . TYR A 1 202 ? 12.181 -4.657 1.354 1.00 83.75 202 TYR A C 1
ATOM 1537 O O . TYR A 1 202 ? 12.236 -3.811 0.462 1.00 83.75 202 TYR A O 1
ATOM 1545 N N . GLU A 1 203 ? 13.219 -4.884 2.160 1.00 86.19 203 GLU A N 1
ATOM 1546 C CA . GLU A 1 203 ? 14.495 -4.168 2.032 1.00 86.19 203 GLU A CA 1
ATOM 1547 C C . GLU A 1 203 ? 15.180 -4.429 0.683 1.00 86.19 203 GLU A C 1
ATOM 1549 O O . GLU A 1 203 ? 15.639 -3.491 0.026 1.00 86.19 203 GLU A O 1
ATOM 1554 N N . GLU A 1 204 ? 15.195 -5.686 0.226 1.00 87.44 204 GLU A N 1
ATOM 1555 C CA . GLU A 1 204 ? 15.688 -6.071 -1.101 1.00 87.44 204 GLU A CA 1
ATOM 1556 C C . GLU A 1 204 ? 14.917 -5.336 -2.212 1.00 87.44 204 GLU A C 1
ATOM 1558 O O . GLU A 1 204 ? 15.527 -4.791 -3.137 1.00 87.44 204 GLU A O 1
ATOM 1563 N N . PHE A 1 205 ? 13.588 -5.249 -2.098 1.00 86.62 205 PHE A N 1
ATOM 1564 C CA . PHE A 1 205 ? 12.743 -4.499 -3.028 1.00 86.62 205 PHE A CA 1
ATOM 1565 C C . PHE A 1 205 ? 13.089 -3.005 -3.055 1.00 86.62 205 PHE A C 1
ATOM 1567 O O . PHE A 1 205 ? 13.281 -2.433 -4.132 1.00 86.62 205 PHE A O 1
ATOM 1574 N N . LEU A 1 206 ? 13.254 -2.370 -1.891 1.00 86.88 206 LEU A N 1
ATOM 1575 C CA . LEU A 1 206 ? 13.665 -0.965 -1.805 1.00 86.88 206 LEU A CA 1
ATOM 1576 C C . LEU A 1 206 ? 15.058 -0.731 -2.404 1.00 86.88 206 LEU A C 1
ATOM 1578 O O . LEU A 1 206 ? 15.274 0.263 -3.107 1.00 86.88 206 LEU A O 1
ATOM 1582 N N . ALA A 1 207 ? 15.998 -1.648 -2.172 1.00 87.81 207 ALA A N 1
ATOM 1583 C CA . ALA A 1 207 ? 17.330 -1.589 -2.761 1.00 87.81 207 ALA A CA 1
ATOM 1584 C C . ALA A 1 207 ? 17.274 -1.713 -4.293 1.00 87.81 207 ALA A C 1
ATOM 1586 O O . ALA A 1 207 ? 17.946 -0.953 -4.997 1.00 87.81 207 ALA A O 1
ATOM 1587 N N . MET A 1 208 ? 16.445 -2.616 -4.827 1.00 86.62 208 MET A N 1
ATOM 1588 C CA . MET A 1 208 ? 16.214 -2.744 -6.269 1.00 86.62 208 MET A CA 1
ATOM 1589 C C . MET A 1 208 ? 15.598 -1.473 -6.866 1.00 86.62 208 MET A C 1
ATOM 1591 O O . MET A 1 208 ? 16.104 -0.969 -7.872 1.00 86.62 208 MET A O 1
ATOM 1595 N N . LYS A 1 209 ? 14.580 -0.900 -6.213 1.00 86.38 209 LYS A N 1
ATOM 1596 C CA . LYS A 1 209 ? 13.940 0.364 -6.617 1.00 86.38 209 LYS A CA 1
ATOM 1597 C C . LYS A 1 209 ? 14.952 1.512 -6.666 1.00 86.38 209 LYS A C 1
ATOM 1599 O O . LYS A 1 209 ? 15.006 2.251 -7.650 1.00 86.38 209 LYS A O 1
ATOM 1604 N N . ARG A 1 210 ? 15.819 1.622 -5.651 1.00 87.56 210 ARG A N 1
ATOM 1605 C CA . ARG A 1 210 ? 16.896 2.625 -5.603 1.00 87.56 210 ARG A CA 1
ATOM 1606 C C . ARG A 1 210 ? 17.898 2.440 -6.743 1.00 87.56 210 ARG A C 1
ATOM 1608 O O . ARG A 1 210 ? 18.136 3.379 -7.495 1.00 87.56 210 ARG A O 1
ATOM 1615 N N . ARG A 1 211 ? 18.412 1.221 -6.934 1.00 87.81 211 ARG A N 1
ATOM 1616 C CA . ARG A 1 211 ? 19.350 0.899 -8.025 1.00 87.81 211 ARG A CA 1
ATOM 1617 C C . ARG A 1 211 ? 18.762 1.215 -9.401 1.00 87.81 211 ARG A C 1
ATOM 1619 O O . ARG A 1 211 ? 19.472 1.711 -10.271 1.00 87.81 211 ARG A O 1
ATOM 1626 N N . ARG A 1 212 ? 17.474 0.934 -9.613 1.00 85.00 212 ARG A N 1
ATOM 1627 C CA . ARG A 1 212 ? 16.779 1.209 -10.879 1.00 85.00 212 ARG A CA 1
ATOM 1628 C C . ARG A 1 212 ? 16.626 2.712 -11.122 1.00 85.00 212 ARG A C 1
ATOM 1630 O O . ARG A 1 212 ? 16.920 3.164 -12.224 1.00 85.00 212 ARG A O 1
ATOM 1637 N N . ARG A 1 213 ? 16.266 3.488 -10.093 1.00 86.38 213 ARG A N 1
ATOM 1638 C CA . ARG A 1 213 ? 16.225 4.962 -10.155 1.00 86.38 213 ARG A CA 1
ATOM 1639 C C . ARG A 1 213 ? 17.593 5.565 -10.464 1.00 86.38 213 ARG A C 1
ATOM 1641 O O . ARG A 1 213 ? 17.697 6.381 -11.367 1.00 86.38 213 ARG A O 1
ATOM 1648 N N . GLU A 1 214 ? 18.647 5.113 -9.787 1.00 89.38 214 GLU A N 1
ATOM 1649 C CA . GLU A 1 214 ? 20.016 5.581 -10.045 1.00 89.38 214 GLU A CA 1
ATOM 1650 C C . GLU A 1 214 ? 20.471 5.296 -11.482 1.00 89.38 214 GLU A C 1
ATOM 1652 O O . GLU A 1 214 ? 21.109 6.140 -12.104 1.00 89.38 214 GLU A O 1
ATOM 1657 N N . ARG A 1 215 ? 20.129 4.126 -12.041 1.00 87.81 215 ARG A N 1
ATOM 1658 C CA . ARG A 1 215 ? 20.435 3.804 -13.446 1.00 87.81 215 ARG A CA 1
ATOM 1659 C C . ARG A 1 215 ? 19.700 4.721 -14.422 1.00 87.81 215 ARG A C 1
ATOM 1661 O O . ARG A 1 215 ? 20.323 5.160 -15.382 1.00 87.81 215 ARG A O 1
ATOM 1668 N N . LYS A 1 216 ? 18.419 5.018 -14.175 1.00 85.94 216 LYS A N 1
ATOM 1669 C CA . LYS A 1 216 ? 17.641 5.954 -15.005 1.00 85.94 216 LYS A CA 1
ATOM 1670 C C . LYS A 1 216 ? 18.234 7.360 -14.957 1.00 85.94 216 LYS A C 1
ATOM 1672 O O . LYS A 1 216 ? 18.565 7.893 -16.004 1.00 85.94 216 LYS A O 1
ATOM 1677 N N . LEU A 1 217 ? 18.506 7.878 -13.758 1.00 87.94 217 LEU A N 1
ATOM 1678 C CA . LEU A 1 217 ? 19.130 9.193 -13.576 1.00 87.94 217 LEU A CA 1
ATOM 1679 C C . LEU A 1 217 ? 20.503 9.291 -14.255 1.00 87.94 217 LEU A C 1
ATOM 1681 O O . LEU A 1 217 ? 20.831 10.313 -14.845 1.00 87.94 217 LEU A O 1
ATOM 1685 N N . ARG A 1 218 ? 21.315 8.225 -14.208 1.00 89.62 218 ARG A N 1
ATOM 1686 C CA . ARG A 1 218 ? 22.599 8.185 -14.931 1.00 89.62 218 ARG A CA 1
ATOM 1687 C C . ARG A 1 218 ? 22.418 8.189 -16.446 1.00 89.62 218 ARG A C 1
ATOM 1689 O O . ARG A 1 218 ? 23.204 8.832 -17.131 1.00 89.62 218 ARG A O 1
ATOM 1696 N N . ALA A 1 219 ? 21.428 7.464 -16.963 1.00 89.69 219 ALA A N 1
ATOM 1697 C CA . ALA A 1 219 ? 21.138 7.437 -18.393 1.00 89.69 219 ALA A CA 1
ATOM 1698 C C . ALA A 1 219 ? 20.628 8.800 -18.885 1.00 89.69 219 ALA A C 1
ATOM 1700 O O . ALA A 1 219 ? 21.141 9.311 -19.875 1.00 89.69 219 ALA A O 1
ATOM 1701 N N . GLU A 1 220 ? 19.697 9.414 -18.151 1.00 89.31 220 GLU A N 1
ATOM 1702 C CA . GLU A 1 220 ? 19.193 10.768 -18.414 1.00 89.31 220 GLU A CA 1
ATOM 1703 C C . GLU A 1 220 ? 20.337 11.792 -18.375 1.00 89.31 220 GLU A C 1
ATOM 1705 O O . GLU A 1 220 ? 20.556 12.503 -19.350 1.00 89.31 220 GLU A O 1
ATOM 1710 N N . GLY A 1 221 ? 21.171 11.773 -17.329 1.00 88.44 221 GLY A N 1
ATOM 1711 C CA . GLY A 1 221 ? 22.331 12.666 -17.234 1.00 88.44 221 GLY A CA 1
ATOM 1712 C C . GLY A 1 221 ? 23.368 12.464 -18.348 1.00 88.44 221 GLY A C 1
ATOM 1713 O O . GLY A 1 221 ? 23.989 13.428 -18.803 1.00 88.44 221 GLY A O 1
ATOM 1714 N N . ALA A 1 222 ? 23.551 11.232 -18.833 1.00 91.56 222 ALA A N 1
ATOM 1715 C CA . ALA A 1 222 ? 24.410 10.959 -19.984 1.00 91.56 222 ALA A CA 1
ATOM 1716 C C . ALA A 1 222 ? 23.823 11.533 -21.286 1.00 91.56 222 ALA A C 1
ATOM 1718 O O . ALA A 1 222 ? 24.567 12.103 -22.087 1.00 91.56 222 ALA A O 1
ATOM 1719 N N . MET A 1 223 ? 22.503 11.428 -21.482 1.00 90.00 223 MET A N 1
ATOM 1720 C CA . MET A 1 223 ? 21.809 12.021 -22.631 1.00 90.00 223 MET A CA 1
ATOM 1721 C C . MET A 1 223 ? 21.879 13.552 -22.604 1.00 90.00 223 MET A C 1
ATOM 1723 O O . MET A 1 223 ? 22.215 14.154 -23.624 1.00 90.00 223 MET A O 1
ATOM 1727 N N . ASP A 1 224 ? 21.672 14.175 -21.443 1.00 91.19 224 ASP A N 1
ATOM 1728 C CA . ASP A 1 224 ? 21.794 15.628 -21.270 1.00 91.19 224 ASP A CA 1
ATOM 1729 C C . ASP A 1 224 ? 23.215 16.113 -21.569 1.00 91.19 224 ASP A C 1
ATOM 1731 O O . ASP A 1 224 ? 23.411 17.095 -22.288 1.00 91.19 224 ASP A O 1
ATOM 1735 N N . THR A 1 225 ? 24.227 15.388 -21.084 1.00 91.38 225 THR A N 1
ATOM 1736 C CA . THR A 1 225 ? 25.635 15.723 -21.342 1.00 91.38 225 THR A CA 1
ATOM 1737 C C . THR A 1 225 ? 25.961 15.648 -22.835 1.00 91.38 225 THR A C 1
ATOM 1739 O O . THR A 1 225 ? 26.616 16.545 -23.367 1.00 91.38 225 THR A O 1
ATOM 1742 N N . LEU A 1 226 ? 25.478 14.612 -23.533 1.00 95.19 226 LEU A N 1
ATOM 1743 C CA . LEU A 1 226 ? 25.662 14.467 -24.978 1.00 95.19 226 LEU A CA 1
ATOM 1744 C C . LEU A 1 226 ? 24.954 15.588 -25.753 1.00 95.19 226 LEU A C 1
ATOM 1746 O O . LEU A 1 226 ? 25.536 16.161 -26.676 1.00 95.19 226 LEU A O 1
ATOM 1750 N N . CYS A 1 227 ? 23.730 15.937 -25.350 1.00 92.94 227 CYS A N 1
ATOM 1751 C CA . CYS A 1 227 ? 22.971 17.039 -25.931 1.00 92.94 227 CYS A CA 1
ATOM 1752 C C . CYS A 1 227 ? 23.726 18.369 -25.775 1.00 92.94 227 CYS A C 1
ATOM 1754 O O . CYS A 1 227 ? 23.971 19.060 -26.767 1.00 92.94 227 CYS A O 1
ATOM 1756 N N . MET A 1 228 ? 24.187 18.690 -24.564 1.00 94.56 228 MET A N 1
ATOM 1757 C CA . MET A 1 228 ? 24.959 19.906 -24.286 1.00 94.56 228 MET A CA 1
ATOM 1758 C C . MET A 1 228 ? 26.276 19.952 -25.070 1.00 94.56 228 MET A C 1
ATOM 1760 O O . MET A 1 228 ? 26.594 20.975 -25.677 1.00 94.56 228 MET A O 1
ATOM 1764 N N . ALA A 1 229 ? 27.021 18.843 -25.120 1.00 95.94 229 ALA A N 1
ATOM 1765 C CA . ALA A 1 229 ? 28.261 18.756 -25.887 1.00 95.94 229 ALA A CA 1
ATOM 1766 C C . ALA A 1 229 ? 28.023 18.975 -27.392 1.00 95.94 229 ALA A C 1
ATOM 1768 O O . ALA A 1 229 ? 28.780 19.704 -28.035 1.00 95.94 229 ALA A O 1
ATOM 1769 N N . SER A 1 230 ? 26.947 18.400 -27.944 1.00 93.56 230 SER A N 1
ATOM 1770 C CA . SER A 1 230 ? 26.578 18.587 -29.351 1.00 93.56 230 SER A CA 1
ATOM 1771 C C . SER A 1 230 ? 26.223 20.043 -29.670 1.00 93.56 230 SER A C 1
ATOM 1773 O O . SER A 1 230 ? 26.694 20.578 -30.673 1.00 93.56 230 SER A O 1
ATOM 1775 N N . ALA A 1 231 ? 25.486 20.723 -28.785 1.00 94.94 231 ALA A N 1
ATOM 1776 C CA . ALA A 1 231 ? 25.157 22.135 -28.943 1.00 94.94 231 ALA A CA 1
ATOM 1777 C C . ALA A 1 231 ? 26.424 23.004 -28.938 1.00 94.94 231 ALA A C 1
ATOM 1779 O O . ALA A 1 231 ? 26.615 23.814 -29.844 1.00 94.94 231 ALA A O 1
ATOM 1780 N N . VAL A 1 232 ? 27.331 22.793 -27.974 1.00 96.75 232 VAL A N 1
ATOM 1781 C CA . VAL A 1 232 ? 28.617 23.512 -27.901 1.00 96.75 232 VAL A CA 1
ATOM 1782 C C . VAL A 1 232 ? 29.447 23.297 -29.168 1.00 96.75 232 VAL A C 1
ATOM 1784 O O . VAL A 1 232 ? 30.013 24.253 -29.696 1.00 96.75 232 VAL A O 1
ATOM 1787 N N . PHE A 1 233 ? 29.486 22.073 -29.695 1.00 96.44 233 PHE A N 1
ATOM 1788 C CA . PHE A 1 233 ? 30.212 21.759 -30.925 1.00 96.44 233 PHE A CA 1
ATOM 1789 C C . PHE A 1 233 ? 29.629 22.476 -32.156 1.00 96.44 233 PHE A C 1
ATOM 1791 O O . PHE A 1 233 ? 30.374 23.034 -32.968 1.00 96.44 233 PHE A O 1
ATOM 1798 N N . VAL A 1 234 ? 28.299 22.529 -32.282 1.00 96.75 234 VAL A N 1
ATOM 1799 C CA . VAL A 1 234 ? 27.618 23.282 -33.350 1.00 96.75 234 VAL A CA 1
ATOM 1800 C C . VAL A 1 234 ? 27.895 24.784 -33.223 1.00 96.75 234 VAL A C 1
ATOM 1802 O O . VAL A 1 234 ? 28.264 25.422 -34.205 1.00 96.75 234 VAL A O 1
ATOM 1805 N N . PHE A 1 235 ? 27.805 25.357 -32.021 1.00 95.25 235 PHE A N 1
ATOM 1806 C CA . PHE A 1 235 ? 28.124 26.773 -31.811 1.00 95.25 235 PHE A CA 1
ATOM 1807 C C . PHE A 1 235 ? 29.590 27.100 -32.126 1.00 95.25 235 PHE A C 1
ATOM 1809 O O . PHE A 1 235 ? 29.862 28.095 -32.798 1.00 95.25 235 PHE A O 1
ATOM 1816 N N . ALA A 1 236 ? 30.532 26.262 -31.686 1.00 94.56 236 ALA A N 1
ATOM 1817 C CA . ALA A 1 236 ? 31.957 26.458 -31.941 1.00 94.56 236 ALA A CA 1
ATOM 1818 C C . ALA A 1 236 ? 32.296 26.366 -33.436 1.00 94.56 236 ALA A C 1
ATOM 1820 O O . ALA A 1 236 ? 33.043 27.198 -33.949 1.00 94.56 236 ALA A O 1
ATOM 1821 N N . SER A 1 237 ? 31.721 25.393 -34.149 1.00 92.25 237 SER A N 1
ATOM 1822 C CA . SER A 1 237 ? 31.921 25.244 -35.596 1.00 92.25 237 SER A CA 1
ATOM 1823 C C . SER A 1 237 ? 31.328 26.411 -36.390 1.00 92.25 237 SER A C 1
ATOM 1825 O O . SER A 1 237 ? 32.000 26.936 -37.276 1.00 92.25 237 SER A O 1
ATOM 1827 N N . LEU A 1 238 ? 30.131 26.891 -36.035 1.00 93.31 238 LEU A N 1
ATOM 1828 C CA . LEU A 1 238 ? 29.554 28.097 -36.637 1.00 93.31 238 LEU A CA 1
ATOM 1829 C C . LEU A 1 238 ? 30.434 29.329 -36.387 1.00 93.31 238 LEU A C 1
ATOM 1831 O O . LEU A 1 238 ? 30.757 30.047 -37.331 1.00 93.31 238 LEU A O 1
ATOM 1835 N N . ALA A 1 239 ? 30.873 29.559 -35.146 1.00 91.44 239 ALA A N 1
ATOM 1836 C CA . ALA A 1 239 ? 31.747 30.685 -34.810 1.00 91.44 239 ALA A CA 1
ATOM 1837 C C . ALA A 1 239 ? 33.084 30.631 -35.568 1.00 91.44 239 ALA A C 1
ATOM 1839 O O . ALA A 1 239 ? 33.546 31.651 -36.077 1.00 91.44 239 ALA A O 1
ATOM 1840 N N . PHE A 1 240 ? 33.678 29.440 -35.691 1.00 92.12 240 PHE A N 1
ATOM 1841 C CA . PHE A 1 240 ? 34.896 29.223 -36.469 1.00 92.12 240 PHE A CA 1
ATOM 1842 C C . PHE A 1 240 ? 34.698 29.588 -37.946 1.00 92.12 240 PHE A C 1
ATOM 1844 O O . PHE A 1 240 ? 35.500 30.338 -38.500 1.00 92.12 240 PHE A O 1
ATOM 1851 N N . LEU A 1 241 ? 33.608 29.127 -38.572 1.00 91.25 241 LEU A N 1
ATOM 1852 C CA . LEU A 1 241 ? 33.283 29.462 -39.963 1.00 91.25 241 LEU A CA 1
ATOM 1853 C C . LEU A 1 241 ? 33.061 30.971 -40.164 1.00 91.25 241 LEU A C 1
ATOM 1855 O O . LEU A 1 241 ? 33.525 31.522 -41.158 1.00 91.25 241 LEU A O 1
ATOM 1859 N N . PHE A 1 242 ? 32.406 31.655 -39.221 1.00 86.75 242 PHE A N 1
ATOM 1860 C CA . PHE A 1 242 ? 32.203 33.109 -39.284 1.00 86.75 242 PHE A CA 1
ATOM 1861 C C . PHE A 1 242 ? 33.500 33.916 -39.131 1.00 86.75 242 PHE A C 1
ATOM 1863 O O . PHE A 1 242 ? 33.652 34.949 -39.781 1.00 86.75 242 PHE A O 1
ATOM 1870 N N . LEU A 1 243 ? 34.417 33.476 -38.264 1.00 87.00 243 LEU A N 1
ATOM 1871 C CA . LEU A 1 243 ? 35.677 34.179 -38.003 1.00 87.00 243 LEU A CA 1
ATOM 1872 C C . LEU A 1 243 ? 36.723 33.955 -39.101 1.00 87.00 243 LEU A C 1
ATOM 1874 O O . LEU A 1 243 ? 37.506 34.861 -39.363 1.00 87.00 243 LEU A O 1
ATOM 1878 N N . TRP A 1 244 ? 36.735 32.779 -39.737 1.00 75.69 244 TRP A N 1
ATOM 1879 C CA . TRP A 1 244 ? 37.722 32.421 -40.767 1.00 75.69 244 TRP A CA 1
ATOM 1880 C C . TRP A 1 244 ? 37.215 32.551 -42.211 1.00 75.69 244 TRP A C 1
ATOM 1882 O O . TRP A 1 244 ? 38.013 32.484 -43.141 1.00 75.69 244 TRP A O 1
ATOM 1892 N N . GLY A 1 245 ? 35.903 32.704 -42.408 1.00 66.12 245 GLY A N 1
ATOM 1893 C CA . GLY A 1 245 ? 35.270 32.927 -43.712 1.00 66.12 245 GLY A CA 1
ATOM 1894 C C . GLY A 1 245 ? 35.070 34.403 -44.092 1.00 66.12 245 GLY A C 1
ATOM 1895 O O . GLY A 1 245 ? 34.412 34.672 -45.096 1.00 66.12 245 GLY A O 1
ATOM 1896 N N . ARG A 1 246 ? 35.588 35.344 -43.291 1.00 53.47 246 ARG A N 1
ATOM 1897 C CA . ARG A 1 246 ? 35.726 36.777 -43.615 1.00 53.47 246 ARG A CA 1
ATOM 1898 C C . ARG A 1 246 ? 37.136 37.072 -44.104 1.00 53.47 246 ARG A C 1
ATOM 1900 O O . ARG A 1 246 ? 37.250 37.981 -44.953 1.00 53.47 246 ARG A O 1
#

Nearest PDB structures (foldseek):
  7typ-assembly2_B  TM=5.466E-01  e=8.046E-02  Homo sapiens
  7cmm-assembly3_C  TM=5.407E-01  e=1.126E-01  Homo sapiens
  4lay-assembly1_A  TM=3.311E-01  e=7.109E+00  Homo sapiens
  4lav-assembly2_B  TM=2.302E-01  e=2.319E+00  Homo sapiens

InterPro domains:
  IPR045283 Cytokinin-induced F-Box protein AT3G44326-like [PTHR33736] (12-239)

Foldseek 3Di:
DDDDDDDPPPPPPPQQQKKKKWKFKFFQNHTQDTDIDMDGLVDPCQQADFDKDWRDDLPDKGWGPAFQDPDPVSQVVRQVRMFMWIWMARVVVRFIDTFFLRGFPDWDQDPVQRKIKGKTWFWFAADPPDQVRIKIFIWIWIWGDDPDPTTTITRITMTFIAGLLRDGDGSNRVSRRVVVRRVPPPDDDPSVNVSVVRSVVVVVSVVSSVVVVVVVVVVVVVVVVVVVVVVVVVVVVVVVCVVVVD

Secondary structure (DSSP, 8-state):
----------------SEEEEEEEEEETTEEEEEEEEEEE-SSHHHHHSB-EEESS-TT--EEEEEEPP-SHHHHHHHHHHEEEEEEEEETTTTEEEE---SS-SEEEE-TTT--EEEEEEEEEE--TTSTTSEEEEEEEEEEEE-SSTTEEEEEEEEEEEEETTSPBPBHHHHHHHHHHHHHHTTS---HHHHHHHHHHHHHHHHHHHHHHHHHHHHHHHHHHHHHHHHHHHHHHHHHHHHHH--

Mean predicted aligned error: 9.93 Å

Sequence (246 aa):
MEPYSEPASAASEIFAEELISAVDIYHRGELIFSRAVETETGTGWFRCSPFRVDLLDPKDTCPTRIPRPETESGCRELGEELTLSWVLVDPAGRRAVNLSSHRPVSVQKHWLSGDVHARFAVVLAGEKGAASESVQCGIVVTCGGGVEEGAMHVREVSLQMENLDGMYMSGKESLGVLGRAFGGARKGMKRERGREEGGRRYEEFLAMKRRRRERKLRAEGAMDTLCMASAVFVFASLAFLFLWGR

Solvent-accessible surface area (backbone atoms only — not comparable to full-atom values): 13387 Å² total; per-residue (Å²): 137,78,82,84,77,78,80,83,82,78,72,75,77,78,64,57,52,43,38,37,42,40,38,42,31,27,48,79,82,43,80,64,46,75,53,71,49,80,42,73,46,68,46,71,63,39,34,68,34,64,35,69,50,69,80,44,54,93,86,45,67,43,76,41,91,47,66,65,59,90,48,73,66,46,43,50,52,52,36,74,38,33,35,40,47,36,36,40,31,30,70,87,75,74,40,56,41,74,54,44,47,41,41,52,79,45,61,46,68,42,87,86,83,59,28,37,39,39,28,26,44,31,64,44,67,43,49,83,93,47,72,44,31,42,29,39,35,40,33,42,36,32,35,27,84,45,97,55,92,66,30,22,14,46,42,40,42,35,40,37,38,29,29,51,85,68,47,67,32,26,28,47,59,45,48,60,32,48,60,51,50,46,71,62,55,84,61,84,61,55,69,67,68,45,41,55,54,41,52,50,47,41,52,51,49,52,51,50,33,49,55,52,50,54,50,48,54,50,52,52,53,51,52,52,51,50,52,53,52,52,51,53,51,52,53,51,52,52,51,49,50,61,70,73,72,112

Radius of gyration: 24.7 Å; Cα contacts (8 Å, |Δi|>4): 432; chains: 1; bounding box: 54×66×72 Å

Organism: NCBI:txid586396